Protein AF-A0A2H6FX00-F1 (afdb_monomer)

Sequence (280 aa):
MSFLVKIVAVLLTSVLCLPGVGYSAYSYPGENQYRETRFTLDPVLKLIQNLQSEKFGIRRRAVWALGESKDPRAIGPLLEILKDENRSVQVNAIYALGRMGVLAVERLIEALKDEDRVIRTTVAKVFGKMRDPEAVESLIAALEDENPYVRLNAATALGSIKDSRAVEPLITVLNEDENAYARKNAALALGRIRDPEAMEHLIEALNDESAIVRRSAVLALRIMKDPRGIEALISSLSDDDQKVRDSSADALKHITGRNFRLDAQQWKKWWEQNKKAGSE

Nearest PDB structures (foldseek):
  4xl5-assembly1_C  TM=8.490E-01  e=6.035E-14  synthetic construct
  6hwp-assembly1_A  TM=6.665E-01  e=1.957E-12  synthetic construct
  3ltj-assembly1_A  TM=7.912E-01  e=1.971E-09  synthetic construct
  6veh-assembly1_A  TM=6.392E-01  e=6.105E-09  synthetic construct
  5dcq-assembly3_A  TM=8.720E-01  e=5.622E-07  synthetic construct

Structure (mmCIF, N/CA/C/O backbone):
data_AF-A0A2H6FX00-F1
#
_entry.id   AF-A0A2H6FX00-F1
#
loop_
_atom_site.group_PDB
_atom_site.id
_atom_site.type_symbol
_atom_site.label_atom_id
_atom_site.label_alt_id
_atom_site.label_comp_id
_atom_site.label_asym_id
_atom_site.label_entity_id
_atom_site.label_seq_id
_atom_site.pdbx_PDB_ins_code
_atom_site.Cartn_x
_atom_site.Cartn_y
_atom_site.Cartn_z
_atom_site.occupancy
_atom_site.B_iso_or_equiv
_atom_site.auth_seq_id
_atom_site.auth_comp_id
_atom_site.auth_asym_id
_atom_site.auth_atom_id
_atom_site.pdbx_PDB_model_num
ATOM 1 N N . MET A 1 1 ? -26.903 10.123 35.905 1.00 35.72 1 MET A N 1
ATOM 2 C CA . MET A 1 1 ? -27.353 9.078 36.849 1.00 35.72 1 MET A CA 1
ATOM 3 C C . MET A 1 1 ? -28.562 8.386 36.246 1.00 35.72 1 MET A C 1
ATOM 5 O O . MET A 1 1 ? -29.520 9.052 35.889 1.00 35.72 1 MET A O 1
ATOM 9 N N . SER A 1 2 ? -28.410 7.080 36.033 1.00 39.03 2 SER A N 1
ATOM 10 C CA . SER A 1 2 ? -29.341 6.121 35.424 1.00 39.03 2 SER A CA 1
ATOM 11 C C . SER A 1 2 ? -30.719 6.090 36.091 1.00 39.03 2 SER A C 1
ATOM 13 O O . SER A 1 2 ? -30.752 6.201 37.307 1.00 39.03 2 SER A O 1
ATOM 15 N N . PHE A 1 3 ? -31.800 5.881 35.322 1.00 28.86 3 PHE A N 1
ATOM 16 C CA . PHE A 1 3 ? -32.914 4.973 35.676 1.00 28.86 3 PHE A CA 1
ATOM 17 C C . PHE A 1 3 ? -33.900 4.790 34.490 1.00 28.86 3 PHE A C 1
ATOM 19 O O . PHE A 1 3 ? -35.061 5.180 34.527 1.00 28.86 3 PHE A O 1
ATOM 26 N N . LEU A 1 4 ? -33.427 4.160 33.415 1.00 34.06 4 LEU A N 1
ATOM 27 C CA . LEU A 1 4 ? -34.226 3.262 32.563 1.00 34.06 4 LEU A CA 1
ATOM 28 C C . LEU A 1 4 ? -33.655 1.878 32.912 1.00 34.06 4 LEU A C 1
ATOM 30 O O . LEU A 1 4 ? -32.442 1.716 32.905 1.00 34.06 4 LEU A O 1
ATOM 34 N N . VAL A 1 5 ? -34.400 0.887 33.390 1.00 35.25 5 VAL A N 1
ATOM 35 C CA . VAL A 1 5 ? -35.434 0.160 32.660 1.00 35.25 5 VAL A CA 1
ATOM 36 C C . VAL A 1 5 ? -36.357 -0.495 33.696 1.00 35.25 5 VAL A C 1
ATOM 38 O O . VAL A 1 5 ? -35.982 -1.441 34.386 1.00 35.25 5 VAL A O 1
ATOM 41 N N . LYS A 1 6 ? -37.582 0.020 33.809 1.00 38.62 6 LYS A N 1
ATOM 42 C CA . LYS A 1 6 ? -38.748 -0.811 34.126 1.00 38.62 6 LYS A CA 1
ATOM 43 C C . LYS A 1 6 ? -39.185 -1.480 32.819 1.00 38.62 6 LYS A C 1
ATOM 45 O O . LYS A 1 6 ? -38.990 -0.890 31.763 1.00 38.62 6 LYS A O 1
ATOM 50 N N . ILE A 1 7 ? -39.882 -2.610 32.947 1.00 34.12 7 ILE A N 1
ATOM 51 C CA . ILE A 1 7 ? -40.647 -3.340 31.913 1.00 34.12 7 ILE A CA 1
ATOM 52 C C . ILE A 1 7 ? -39.906 -4.550 31.326 1.00 34.12 7 ILE A C 1
ATOM 54 O O . ILE A 1 7 ? -39.271 -4.445 30.289 1.00 34.12 7 ILE A O 1
ATOM 58 N N . VAL A 1 8 ? -40.064 -5.695 32.002 1.00 32.22 8 VAL A N 1
ATOM 59 C CA . VAL A 1 8 ? -40.599 -6.980 31.484 1.00 32.22 8 VAL A CA 1
ATOM 60 C C . VAL A 1 8 ? -41.123 -7.710 32.741 1.00 32.22 8 VAL A C 1
ATOM 62 O O . VAL A 1 8 ? -40.335 -8.198 33.536 1.00 32.22 8 VAL A O 1
ATOM 65 N N . ALA A 1 9 ? -42.344 -7.499 33.233 1.00 30.42 9 ALA A N 1
ATOM 66 C CA . ALA A 1 9 ? -43.638 -7.976 32.749 1.00 30.42 9 ALA A CA 1
ATOM 67 C C . ALA A 1 9 ? -43.737 -9.507 32.552 1.00 30.42 9 ALA A C 1
ATOM 69 O O . ALA A 1 9 ? -43.099 -10.076 31.676 1.00 30.42 9 ALA A O 1
ATOM 70 N N . VAL A 1 10 ? -44.700 -10.074 33.290 1.00 32.00 10 VAL A N 1
ATOM 71 C CA . VAL A 1 10 ? -45.502 -11.280 33.013 1.00 32.00 10 VAL A CA 1
ATOM 72 C C . VAL A 1 10 ? -44.997 -12.627 33.569 1.00 32.00 10 VAL A C 1
ATOM 74 O O . VAL A 1 10 ? -44.114 -13.265 33.013 1.00 32.00 10 VAL A O 1
ATOM 77 N N . LEU A 1 11 ? -45.683 -13.066 34.637 1.00 30.36 11 LEU A N 1
ATOM 78 C CA . LEU A 1 11 ? -46.290 -14.395 34.880 1.00 30.36 11 LEU A CA 1
ATOM 79 C C . LEU A 1 11 ? -46.034 -14.889 36.310 1.00 30.36 11 LEU A C 1
ATOM 81 O O . LEU A 1 11 ? -45.035 -15.542 36.576 1.00 30.36 11 LEU A O 1
ATOM 85 N N . LEU A 1 12 ? -46.988 -14.644 37.211 1.00 31.17 12 LEU A N 1
ATOM 86 C CA . LEU A 1 12 ? -47.649 -15.728 37.947 1.00 31.17 12 LEU A CA 1
ATOM 87 C C . LEU A 1 12 ? -48.882 -15.176 38.669 1.00 31.17 12 LEU A C 1
ATOM 89 O O . LEU A 1 12 ? -48.828 -14.479 39.677 1.00 31.17 12 LEU A O 1
ATOM 93 N N . THR A 1 13 ? -50.005 -15.465 38.031 1.00 34.44 13 THR A N 1
ATOM 94 C CA . THR A 1 13 ? -51.383 -15.269 38.452 1.00 34.44 13 THR A CA 1
ATOM 95 C C . THR A 1 13 ? -51.695 -16.022 39.748 1.00 34.44 13 THR A C 1
ATOM 97 O O . THR A 1 13 ? -51.542 -17.237 39.812 1.00 34.44 13 THR A O 1
ATOM 100 N N . SER A 1 14 ? -52.164 -15.272 40.748 1.00 37.00 14 SER A N 1
ATOM 101 C CA . SER A 1 14 ? -53.332 -15.556 41.602 1.00 37.00 14 SER A CA 1
ATOM 102 C C . SER A 1 14 ? -53.762 -17.018 41.810 1.00 37.00 14 SER A C 1
ATOM 104 O O . SER A 1 14 ? -54.360 -17.621 40.920 1.00 37.00 14 SER A O 1
ATOM 106 N N . VAL A 1 15 ? -53.649 -17.495 43.056 1.00 38.12 15 VAL A N 1
ATOM 107 C CA .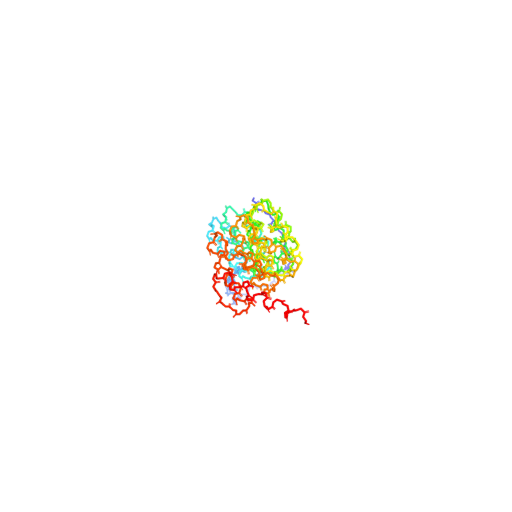 VAL A 1 15 ? -54.539 -18.524 43.618 1.00 38.12 15 VAL A CA 1
ATOM 108 C C . VAL A 1 15 ? -55.315 -17.909 44.784 1.00 38.12 15 VAL A C 1
ATOM 110 O O . VAL A 1 15 ? -54.744 -17.308 45.691 1.00 38.12 15 VAL A O 1
ATOM 113 N N . LEU A 1 16 ? -56.637 -18.021 44.674 1.00 34.31 16 LEU A N 1
ATOM 114 C CA . LEU A 1 16 ? -57.678 -17.534 45.573 1.00 34.31 16 LEU A CA 1
ATOM 115 C C . LEU A 1 16 ? -57.785 -18.365 46.866 1.00 34.31 16 LEU A C 1
ATOM 117 O O . LEU A 1 16 ? -57.478 -19.553 46.891 1.00 34.31 16 LEU A O 1
ATOM 121 N N . CYS A 1 17 ? -58.292 -17.710 47.913 1.00 38.16 17 CYS A N 1
ATOM 122 C CA . CYS A 1 17 ? -58.670 -18.238 49.225 1.00 38.16 17 CYS A CA 1
ATOM 123 C C . CYS A 1 17 ? -59.678 -19.404 49.203 1.00 38.16 17 CYS A C 1
ATOM 125 O O . CYS A 1 17 ? -60.665 -19.333 48.476 1.00 38.16 17 CYS A O 1
ATOM 127 N N . LEU A 1 18 ? -59.553 -20.327 50.170 1.00 30.36 18 LEU A N 1
ATOM 128 C CA . LEU A 1 18 ? -60.675 -20.878 50.955 1.00 30.36 18 LEU A CA 1
ATOM 129 C C . LEU A 1 18 ? -60.227 -21.113 52.419 1.00 30.36 18 LEU A C 1
ATOM 131 O O . LEU A 1 18 ? -59.081 -21.514 52.634 1.00 30.36 18 LEU A O 1
ATOM 135 N N . PRO A 1 19 ? -61.080 -20.854 53.433 1.00 38.78 19 PRO A N 1
ATOM 136 C CA . PRO A 1 19 ? -60.710 -20.954 54.841 1.00 38.78 19 PRO A CA 1
ATOM 137 C C . PRO A 1 19 ? -60.987 -22.348 55.427 1.00 38.78 19 PRO A C 1
ATOM 139 O O . PRO A 1 19 ? -62.056 -22.915 55.230 1.00 38.78 19 PRO A O 1
ATOM 142 N N . GLY A 1 20 ? -60.046 -22.825 56.246 1.00 42.94 20 GLY A N 1
ATOM 143 C CA . GLY A 1 20 ? -60.317 -23.744 57.352 1.00 42.94 20 GLY A CA 1
A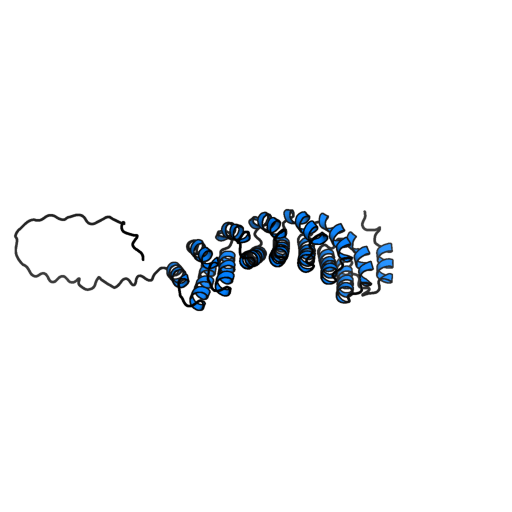TOM 144 C C . GLY A 1 20 ? -60.282 -25.238 57.049 1.00 42.94 20 GLY A C 1
ATOM 145 O O . GLY A 1 20 ? -61.336 -25.836 56.908 1.00 42.94 20 GLY A O 1
ATOM 146 N N . VAL A 1 21 ? -59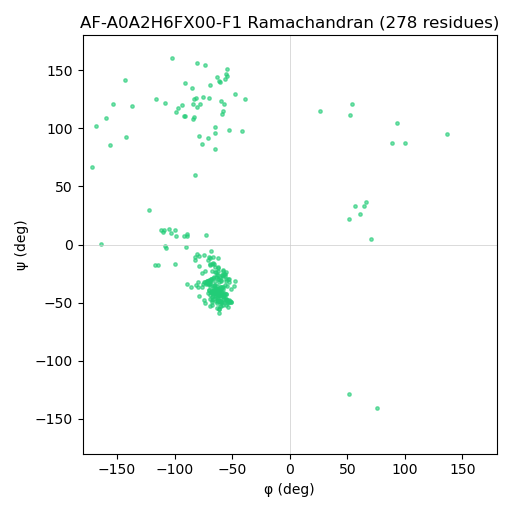.096 -25.859 57.135 1.00 35.22 21 VAL A N 1
ATOM 147 C CA . VAL A 1 21 ? -58.930 -27.191 57.754 1.00 35.22 21 VAL A CA 1
ATOM 148 C C . VAL A 1 21 ? -57.495 -27.347 58.298 1.00 35.22 21 VAL A C 1
ATOM 150 O O . VAL A 1 21 ? -56.537 -27.231 57.547 1.00 35.22 21 VAL A O 1
ATOM 153 N N . GLY A 1 22 ? -57.383 -27.600 59.608 1.00 32.72 22 GLY A N 1
ATOM 154 C CA . GLY A 1 22 ? -56.387 -28.455 60.279 1.00 32.72 22 GLY A CA 1
ATOM 155 C C . GLY A 1 22 ? -54.884 -28.265 60.026 1.00 32.72 22 GLY A C 1
ATOM 156 O O . GLY A 1 22 ? -54.349 -28.683 59.006 1.00 32.72 22 GLY A O 1
ATOM 157 N N . TYR A 1 23 ? -54.173 -27.795 61.055 1.00 37.53 23 TYR A N 1
ATOM 158 C CA . TYR A 1 23 ? -52.724 -27.960 61.200 1.00 37.53 23 TYR A CA 1
ATOM 159 C C . TYR A 1 23 ? -52.330 -29.449 61.174 1.00 37.53 23 TYR A C 1
ATOM 161 O O . TYR A 1 23 ? -52.733 -30.215 62.046 1.00 37.53 23 TYR A O 1
ATOM 169 N N . SER A 1 24 ? -51.479 -29.835 60.222 1.00 34.25 24 SER A N 1
ATOM 170 C CA . SER A 1 24 ? -50.651 -31.041 60.294 1.00 34.25 24 SER A CA 1
ATOM 171 C C . SER A 1 24 ? -49.251 -30.687 59.803 1.00 34.25 24 SER A C 1
ATOM 173 O O . SER A 1 24 ? -49.073 -30.204 58.683 1.00 34.25 24 SER A O 1
ATOM 175 N N . ALA A 1 25 ? -48.266 -30.860 60.681 1.00 38.66 25 ALA A N 1
ATOM 176 C CA . ALA A 1 25 ? -46.865 -30.574 60.424 1.00 38.66 25 ALA A CA 1
ATOM 177 C C . ALA A 1 25 ? -46.289 -31.602 59.439 1.00 38.66 25 ALA A C 1
ATOM 179 O O . ALA A 1 25 ? -45.786 -32.650 59.837 1.00 38.66 25 ALA A O 1
ATOM 180 N N . TYR A 1 26 ? -46.344 -31.289 58.146 1.00 30.94 26 TYR A N 1
ATOM 181 C CA . TYR A 1 26 ? -45.540 -31.974 57.142 1.00 30.94 26 TYR A CA 1
ATOM 182 C C . TYR A 1 26 ? -44.216 -31.227 56.983 1.00 30.94 26 TYR A C 1
ATOM 184 O O . TYR A 1 26 ? -44.163 -30.101 56.494 1.00 30.94 26 TYR A O 1
ATOM 192 N N . SER A 1 27 ? -43.139 -31.868 57.437 1.00 35.91 27 SER A N 1
ATOM 193 C CA . SER A 1 27 ? -41.770 -31.512 57.076 1.00 35.91 27 SER A CA 1
ATOM 194 C C . SER A 1 27 ? -41.636 -31.618 55.554 1.00 35.91 27 SER A C 1
ATOM 196 O O . SER A 1 27 ? -41.739 -32.710 54.998 1.00 35.91 27 SER A O 1
ATOM 198 N N . TYR A 1 28 ? -41.457 -30.482 54.879 1.00 28.23 28 TYR A N 1
ATOM 199 C CA . TYR A 1 28 ? -41.104 -30.450 53.463 1.00 28.23 28 TYR A CA 1
ATOM 200 C C . TYR A 1 28 ? -39.594 -30.684 53.319 1.00 28.23 28 TYR A C 1
ATOM 202 O O . TYR A 1 28 ? -38.806 -29.854 53.780 1.00 28.23 28 TYR A O 1
ATOM 210 N N . PRO A 1 29 ? -39.147 -31.757 52.647 1.00 35.72 29 PRO A N 1
ATOM 211 C CA . PRO A 1 29 ? -37.762 -31.873 52.227 1.00 35.72 29 PRO A CA 1
ATOM 212 C C . PRO A 1 29 ? -37.586 -31.014 50.969 1.00 35.72 29 PRO A C 1
ATOM 214 O O . PRO A 1 29 ? -37.872 -31.457 49.860 1.00 35.72 29 PRO A O 1
ATOM 217 N N . GLY A 1 30 ? -37.173 -29.755 51.131 1.00 35.78 30 GLY A N 1
ATOM 218 C CA . GLY A 1 30 ? -37.054 -28.848 49.981 1.00 35.78 30 GLY A CA 1
ATOM 219 C C . GLY A 1 30 ? -36.234 -27.570 50.163 1.00 35.78 30 GLY A C 1
ATOM 220 O O . GLY A 1 30 ? -36.081 -26.828 49.200 1.00 35.78 30 GLY A O 1
ATOM 221 N N . GLU A 1 31 ? -35.651 -27.309 51.335 1.00 36.50 31 GLU A N 1
ATOM 222 C CA . GLU A 1 31 ? -34.931 -26.050 51.618 1.00 36.50 31 GLU A CA 1
ATOM 223 C C . GLU A 1 31 ? -33.560 -25.892 50.923 1.00 36.50 31 GLU A C 1
ATOM 225 O O . GLU A 1 31 ? -32.857 -24.917 51.155 1.00 36.50 31 GLU A O 1
ATOM 230 N N . ASN A 1 32 ? -33.181 -26.792 50.008 1.00 37.19 32 ASN A N 1
ATOM 231 C CA . ASN A 1 32 ? -31.869 -26.789 49.341 1.00 37.19 32 ASN A CA 1
ATOM 232 C C . ASN A 1 32 ? -31.932 -26.718 47.801 1.00 37.19 32 ASN A C 1
ATOM 234 O O . ASN A 1 32 ? -31.044 -27.237 47.121 1.00 37.19 32 ASN A O 1
ATOM 238 N N . GLN A 1 33 ? -32.961 -26.086 47.221 1.00 33.97 33 GLN A N 1
ATOM 239 C CA . GLN A 1 33 ? -33.050 -25.904 45.759 1.00 33.97 33 GLN A CA 1
ATOM 240 C C . GLN A 1 33 ? -32.808 -24.488 45.232 1.00 33.97 33 GLN A C 1
ATOM 242 O O . GLN A 1 33 ? -32.661 -24.327 44.022 1.00 33.97 33 GLN A O 1
ATOM 247 N N . TYR A 1 34 ? -32.588 -23.492 46.090 1.00 37.06 34 TYR A N 1
ATOM 248 C CA . TYR A 1 34 ? -31.956 -22.241 45.657 1.00 37.06 34 TYR A CA 1
ATOM 249 C C . TYR A 1 34 ? -30.435 -22.417 45.628 1.00 37.06 34 TYR A C 1
ATOM 251 O O . TYR A 1 34 ? -29.689 -21.733 46.323 1.00 37.06 34 TYR A O 1
ATOM 259 N N . ARG A 1 35 ? -29.960 -23.376 44.820 1.00 39.81 35 ARG A N 1
ATOM 260 C CA . ARG A 1 35 ? -28.573 -23.346 44.357 1.00 39.81 35 ARG A CA 1
ATOM 261 C C . ARG A 1 35 ? -28.411 -22.020 43.638 1.00 39.81 35 ARG A C 1
ATOM 263 O O . ARG A 1 35 ? -29.063 -21.802 42.624 1.00 39.81 35 ARG A O 1
ATOM 270 N N . GLU A 1 36 ? -27.566 -21.162 44.192 1.00 40.16 36 GLU A N 1
ATOM 271 C CA . GLU A 1 36 ? -27.025 -19.980 43.542 1.00 40.16 36 GLU A CA 1
ATOM 272 C C . GLU A 1 36 ? -26.656 -20.328 42.096 1.00 40.16 36 GLU A C 1
ATOM 274 O O . GLU A 1 36 ? -25.594 -20.892 41.811 1.00 40.16 36 GLU A O 1
ATOM 279 N N . THR A 1 37 ? -27.541 -20.017 41.154 1.00 43.47 37 THR A N 1
ATOM 280 C CA . THR A 1 37 ? -27.176 -19.957 39.751 1.00 43.47 37 THR A CA 1
ATOM 281 C C . THR A 1 37 ? -26.198 -18.799 39.693 1.00 43.47 37 THR A C 1
ATOM 283 O O . THR A 1 37 ? -26.598 -17.637 39.686 1.00 43.47 37 THR A O 1
ATOM 286 N N . ARG A 1 38 ? -24.893 -19.092 39.756 1.00 48.12 38 ARG A N 1
ATOM 287 C CA . ARG A 1 38 ? -23.860 -18.131 39.383 1.00 48.12 38 ARG A CA 1
ATOM 288 C C . ARG A 1 38 ? -24.236 -17.668 37.983 1.00 48.12 38 ARG A C 1
ATOM 290 O O . ARG A 1 38 ? -23.973 -18.376 37.016 1.00 48.12 38 ARG A O 1
ATOM 297 N N . PHE A 1 39 ? -24.889 -16.514 37.886 1.00 57.78 39 PHE A N 1
ATOM 298 C CA . PHE A 1 39 ? -25.075 -15.797 36.640 1.00 57.78 39 PHE A CA 1
ATOM 299 C C . PHE A 1 39 ? -23.673 -15.390 36.196 1.00 57.78 39 PHE A C 1
ATOM 301 O O . PHE A 1 39 ? -23.190 -14.300 36.497 1.00 57.78 39 PHE A O 1
ATOM 308 N N . THR A 1 40 ? -22.957 -16.312 35.554 1.00 63.19 40 THR A N 1
ATOM 309 C CA . THR A 1 40 ? -21.745 -15.975 34.831 1.00 63.19 40 THR A CA 1
ATOM 310 C C . THR A 1 40 ? -22.213 -15.085 33.702 1.00 63.19 40 THR A C 1
ATOM 312 O O . THR A 1 40 ? -22.821 -15.562 32.745 1.00 63.19 40 THR A O 1
ATOM 315 N N . LEU A 1 41 ? -22.020 -13.779 33.880 1.00 68.19 41 LEU A N 1
ATOM 316 C CA . LEU A 1 41 ? -22.270 -12.801 32.840 1.00 68.19 41 LEU A CA 1
ATOM 317 C C . LEU A 1 41 ? -21.617 -13.314 31.554 1.00 68.19 41 LEU A C 1
ATOM 319 O O . LEU A 1 41 ? -20.449 -13.711 31.594 1.00 68.19 41 LEU A O 1
ATOM 323 N N . ASP A 1 42 ? -22.386 -13.329 30.464 1.00 90.12 42 ASP A N 1
ATOM 324 C CA . ASP A 1 42 ? -21.910 -13.684 29.127 1.00 90.12 42 ASP A CA 1
ATOM 325 C C . ASP A 1 42 ? -20.494 -13.110 28.918 1.00 90.12 42 ASP A C 1
ATOM 327 O O . ASP A 1 42 ? -20.301 -11.904 29.133 1.00 90.12 42 ASP A O 1
ATOM 331 N N . PRO A 1 43 ? -19.496 -13.940 28.552 1.00 91.31 43 PRO A N 1
ATOM 332 C CA . PRO A 1 43 ? -18.115 -13.496 28.412 1.00 91.31 43 PRO A CA 1
ATOM 333 C C . PRO A 1 43 ? -17.967 -12.244 27.542 1.00 91.31 43 PRO A C 1
ATOM 335 O O . PRO A 1 43 ? -17.190 -11.354 27.890 1.00 91.31 43 PRO A O 1
ATOM 338 N N . VAL A 1 44 ? -18.748 -12.121 26.464 1.00 94.12 44 VAL A N 1
ATOM 339 C CA . VAL A 1 44 ? -18.724 -10.949 25.578 1.00 94.12 44 VAL A CA 1
ATOM 340 C C . VAL A 1 44 ? -19.287 -9.721 26.290 1.00 94.12 44 VAL A C 1
ATOM 342 O O . VAL A 1 44 ? -18.670 -8.657 26.253 1.00 94.12 44 VAL A O 1
ATOM 345 N N . LEU A 1 45 ? -20.395 -9.859 27.024 1.00 94.25 45 LEU A N 1
ATOM 346 C CA . LEU A 1 45 ? -20.945 -8.760 27.826 1.00 94.25 45 LEU A CA 1
ATOM 347 C C . LEU A 1 45 ? -19.973 -8.324 28.927 1.00 94.25 45 LEU A C 1
ATOM 349 O O . LEU A 1 45 ? -19.852 -7.129 29.201 1.00 94.25 45 LEU A O 1
ATOM 353 N N . LYS A 1 46 ? -19.229 -9.260 29.529 1.00 94.31 46 LYS A N 1
ATOM 354 C CA . LYS A 1 46 ? -18.195 -8.919 30.512 1.00 94.31 46 LYS A CA 1
ATOM 355 C C . LYS A 1 46 ? -17.058 -8.117 29.887 1.00 94.31 46 LYS A C 1
ATOM 357 O O . LYS A 1 46 ? -16.573 -7.163 30.497 1.00 94.31 46 LYS A O 1
ATOM 362 N N . LEU A 1 47 ? -16.639 -8.482 28.680 1.00 96.25 47 LEU A N 1
ATOM 363 C CA . LEU A 1 47 ? -15.632 -7.732 27.937 1.00 96.25 47 LEU A CA 1
ATOM 364 C C . LEU A 1 47 ? -16.142 -6.339 27.543 1.00 96.25 47 LEU A C 1
ATOM 366 O O . LEU A 1 47 ? -15.409 -5.370 27.725 1.00 96.25 47 LEU A O 1
ATOM 370 N N . ILE A 1 48 ? -17.400 -6.213 27.111 1.00 96.50 48 ILE A N 1
ATOM 371 C CA . ILE A 1 48 ? -18.031 -4.913 26.830 1.00 96.50 48 ILE A CA 1
ATOM 372 C C . ILE A 1 48 ? -18.056 -4.035 28.088 1.00 96.50 48 ILE A C 1
ATOM 374 O O . ILE A 1 48 ? -17.694 -2.864 28.020 1.00 96.50 48 ILE A O 1
ATOM 378 N N . GLN A 1 49 ? -18.389 -4.584 29.261 1.00 95.00 49 GLN A N 1
ATOM 379 C CA . GLN A 1 49 ? -18.321 -3.828 30.520 1.00 95.00 49 GLN A CA 1
ATOM 380 C C . GLN A 1 49 ? -16.902 -3.336 30.836 1.00 95.00 49 GLN A C 1
ATOM 382 O O . GLN A 1 49 ? -16.722 -2.213 31.302 1.00 95.00 49 GLN A O 1
ATOM 387 N N . ASN A 1 50 ? -15.879 -4.151 30.559 1.00 96.06 50 ASN A N 1
ATOM 388 C CA . ASN A 1 50 ? -14.484 -3.788 30.812 1.00 96.06 50 ASN A CA 1
ATOM 389 C C . ASN A 1 50 ? -13.992 -2.614 29.942 1.00 96.06 50 ASN A C 1
ATOM 391 O O . ASN A 1 50 ? -12.983 -1.995 30.291 1.00 96.06 50 ASN A O 1
ATOM 395 N N . LEU A 1 51 ? -14.695 -2.279 28.854 1.00 95.81 51 LEU A N 1
ATOM 396 C CA . LEU A 1 51 ? -14.419 -1.083 28.054 1.00 95.81 51 LEU A CA 1
ATOM 397 C C . LEU A 1 51 ? -14.646 0.219 28.833 1.00 95.81 51 LEU A C 1
ATOM 399 O O . LEU A 1 51 ? -14.020 1.217 28.514 1.00 95.81 51 LEU A O 1
ATOM 403 N N . GLN A 1 52 ? -15.467 0.208 29.887 1.00 95.00 52 GLN A N 1
ATOM 404 C CA . GLN A 1 52 ? -15.745 1.385 30.725 1.00 95.00 52 GLN A CA 1
ATOM 405 C C . GLN A 1 52 ? -14.759 1.541 31.898 1.00 95.00 52 GLN A C 1
ATOM 407 O O . GLN A 1 52 ? -14.959 2.361 32.789 1.00 95.00 52 GLN A O 1
ATOM 412 N N . SER A 1 53 ? -13.702 0.725 31.957 1.00 95.94 53 SER A N 1
ATOM 413 C CA . SER A 1 53 ? -12.730 0.792 33.049 1.00 95.94 53 SER A CA 1
ATOM 414 C C . SER A 1 53 ? -11.888 2.069 32.985 1.00 95.94 53 SER A C 1
ATOM 416 O O . SER A 1 53 ? -11.327 2.389 31.941 1.00 95.94 53 SER A O 1
ATOM 418 N N . GLU A 1 54 ? -11.660 2.718 34.128 1.00 94.25 54 GLU A N 1
ATOM 419 C CA . GLU A 1 54 ? -10.706 3.835 34.254 1.00 94.25 54 GLU A CA 1
ATOM 420 C C . GLU A 1 54 ? -9.275 3.439 33.850 1.00 94.25 54 GLU A C 1
ATOM 422 O O . GLU A 1 54 ? -8.482 4.253 33.383 1.00 94.25 54 GLU A O 1
ATOM 427 N N . LYS A 1 55 ? -8.924 2.153 33.979 1.00 95.88 55 LYS A N 1
ATOM 428 C CA . LYS A 1 55 ? -7.597 1.651 33.619 1.00 95.88 55 LYS A CA 1
ATOM 429 C C . LYS A 1 55 ? -7.546 1.344 32.125 1.00 95.88 55 LYS A C 1
ATOM 431 O O . LYS A 1 55 ? -8.025 0.292 31.694 1.00 95.88 55 LYS A O 1
ATOM 436 N N . PHE A 1 56 ? -6.838 2.171 31.354 1.00 94.06 56 PHE A N 1
ATOM 437 C CA . PHE A 1 56 ? -6.647 1.958 29.911 1.00 94.06 56 PHE A CA 1
ATOM 438 C C . PHE A 1 56 ? -6.106 0.553 29.571 1.00 94.06 56 PHE A C 1
ATOM 440 O O . PHE A 1 56 ? -6.459 -0.024 28.547 1.00 94.06 56 PHE A O 1
ATOM 447 N N . GLY A 1 57 ? -5.285 -0.053 30.442 1.00 95.25 5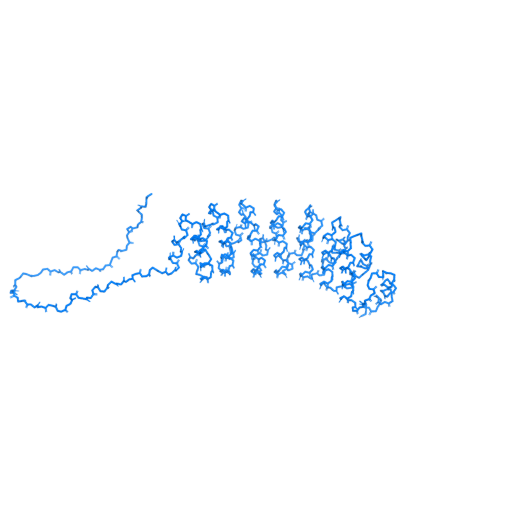7 GLY A N 1
ATOM 448 C CA . GLY A 1 57 ? -4.778 -1.417 30.251 1.00 95.25 57 GLY A CA 1
ATOM 449 C C . GLY A 1 57 ? -5.862 -2.503 30.316 1.00 95.25 57 GLY A C 1
ATOM 450 O O . GLY A 1 57 ? -5.731 -3.545 29.670 1.00 95.25 57 GLY A O 1
ATOM 451 N N . ILE A 1 58 ? -6.943 -2.274 31.069 1.00 96.19 58 ILE A N 1
ATOM 452 C CA . ILE A 1 58 ? -8.124 -3.148 31.086 1.00 96.19 58 ILE A CA 1
ATOM 453 C C . ILE A 1 58 ? -8.929 -2.934 29.805 1.00 96.19 58 ILE A C 1
ATOM 455 O O . ILE A 1 58 ? -9.198 -3.918 29.115 1.00 96.19 58 ILE A O 1
ATOM 459 N N . ARG A 1 59 ? -9.198 -1.673 29.433 1.00 97.19 59 ARG A N 1
ATOM 460 C CA . ARG A 1 59 ? -9.894 -1.331 28.182 1.00 97.19 59 ARG A CA 1
ATOM 461 C C . ARG A 1 59 ? -9.199 -1.948 26.971 1.00 97.19 59 ARG A C 1
ATOM 463 O O . ARG A 1 59 ? -9.810 -2.691 26.216 1.00 97.19 59 ARG A O 1
ATOM 470 N N . ARG A 1 60 ? -7.880 -1.770 26.850 1.00 96.06 60 ARG A N 1
ATOM 471 C CA . ARG A 1 60 ? -7.065 -2.327 25.759 1.00 96.06 60 ARG A CA 1
ATOM 472 C C . ARG A 1 60 ? -7.158 -3.852 25.654 1.00 96.06 60 ARG A C 1
ATOM 474 O O . ARG A 1 60 ? -7.242 -4.385 24.551 1.00 96.06 60 ARG A O 1
ATOM 481 N N . ARG A 1 61 ? -7.114 -4.570 26.785 1.00 95.25 61 ARG A N 1
ATOM 482 C CA . ARG A 1 61 ? -7.248 -6.039 26.790 1.00 95.25 61 ARG A CA 1
ATOM 483 C C . ARG A 1 61 ? -8.651 -6.475 26.385 1.00 95.25 61 ARG A C 1
ATOM 485 O O . ARG A 1 61 ? -8.779 -7.437 25.635 1.00 95.25 61 ARG A O 1
ATOM 492 N N . ALA A 1 62 ? -9.672 -5.758 26.848 1.00 96.88 62 ALA A N 1
ATOM 493 C CA . ALA A 1 62 ? -11.050 -6.005 26.453 1.00 96.88 62 ALA A CA 1
ATOM 494 C C . ALA A 1 62 ? -11.251 -5.779 24.950 1.00 96.88 62 ALA A C 1
ATOM 496 O O . ALA A 1 62 ? -11.757 -6.667 24.279 1.00 96.88 62 ALA A O 1
ATOM 497 N N . VAL A 1 63 ? -10.747 -4.667 24.408 1.00 97.25 63 VAL A N 1
ATOM 498 C CA . VAL A 1 63 ? -10.741 -4.374 22.968 1.00 97.25 63 VAL A CA 1
ATOM 499 C C . VAL A 1 63 ? -10.119 -5.514 22.160 1.00 97.25 63 VAL A C 1
ATOM 501 O O . VAL A 1 63 ? -10.711 -5.979 21.190 1.00 97.25 63 VAL A O 1
ATOM 504 N N . TRP A 1 64 ? -8.938 -5.993 22.568 1.00 93.94 64 TRP A N 1
ATOM 505 C CA . TRP A 1 64 ? -8.278 -7.101 21.879 1.00 93.94 64 TRP A CA 1
ATOM 506 C C . TRP A 1 64 ? -9.144 -8.368 21.887 1.00 93.94 64 TRP A C 1
ATOM 508 O O . TRP A 1 64 ? -9.380 -8.943 20.829 1.00 93.94 64 TRP A O 1
ATOM 518 N N . ALA A 1 65 ? -9.663 -8.760 23.054 1.00 96.06 65 ALA A N 1
ATOM 519 C CA . ALA A 1 65 ? -10.476 -9.966 23.197 1.00 96.06 65 ALA A CA 1
ATOM 520 C C . ALA A 1 65 ? -11.812 -9.875 22.438 1.00 96.06 65 ALA A C 1
ATOM 522 O O . ALA A 1 65 ? -12.265 -10.867 21.875 1.00 96.06 65 ALA A O 1
ATOM 523 N N . LEU A 1 66 ? -12.421 -8.689 22.376 1.00 96.06 66 LEU A N 1
ATOM 524 C CA . LEU A 1 66 ? -13.635 -8.450 21.595 1.00 96.06 66 LEU A CA 1
ATOM 525 C C . LEU A 1 66 ? -13.386 -8.621 20.094 1.00 96.06 66 LEU A C 1
ATOM 527 O O . LEU A 1 66 ? -14.185 -9.272 19.426 1.00 96.06 66 LEU A O 1
ATOM 531 N N . GLY A 1 67 ? -12.257 -8.128 19.577 1.00 94.12 67 GLY A N 1
ATOM 532 C CA . GLY A 1 67 ? -11.873 -8.357 18.180 1.00 94.12 67 GLY A CA 1
ATOM 533 C C . GLY A 1 67 ? -11.699 -9.842 17.846 1.00 94.12 67 GLY A C 1
ATOM 534 O O . GLY A 1 67 ? -12.183 -10.297 16.814 1.00 94.12 67 GLY A O 1
ATOM 535 N N . GLU A 1 68 ? -11.066 -10.612 18.737 1.00 94.00 68 GLU A N 1
ATOM 536 C CA . GLU A 1 68 ? -10.902 -12.067 18.563 1.00 94.00 68 GLU A CA 1
ATOM 537 C C . GLU A 1 68 ? -12.227 -12.832 18.679 1.00 94.00 68 GLU A C 1
ATOM 539 O O . GLU A 1 68 ? -12.401 -13.862 18.031 1.00 94.00 68 GLU A O 1
ATOM 544 N N . SER A 1 69 ? -13.180 -12.325 19.469 1.00 94.12 69 SER A N 1
ATOM 545 C CA . SER A 1 69 ? -14.488 -12.970 19.632 1.00 94.12 69 SER A CA 1
ATOM 546 C C . SER A 1 69 ? -15.320 -12.976 18.350 1.00 94.12 69 SER A C 1
ATOM 548 O O . SER A 1 69 ? -16.161 -13.855 18.180 1.00 94.12 69 SER A O 1
ATOM 550 N N . LYS A 1 70 ? -15.100 -11.988 17.465 1.00 92.38 70 LYS A N 1
ATOM 551 C CA . LYS A 1 70 ? -15.897 -11.732 16.253 1.00 92.38 70 LYS A CA 1
ATOM 552 C C . LYS A 1 70 ? -17.410 -11.644 16.501 1.00 92.38 70 LYS A C 1
ATOM 554 O O . LYS A 1 70 ? -18.197 -11.809 15.574 1.00 92.38 70 LYS A O 1
ATOM 559 N N . ASP A 1 71 ? -17.819 -11.360 17.735 1.00 95.00 71 ASP A N 1
ATOM 560 C CA . ASP A 1 71 ? -19.224 -11.224 18.098 1.00 95.00 71 ASP A CA 1
ATOM 561 C C . ASP A 1 71 ? -19.754 -9.848 17.648 1.00 95.00 71 ASP A C 1
ATOM 563 O O . ASP A 1 71 ? -19.239 -8.826 18.115 1.00 95.00 71 ASP A O 1
ATOM 567 N N . PRO A 1 72 ? -20.789 -9.775 16.786 1.00 94.31 72 PRO A N 1
ATOM 568 C CA . PRO A 1 72 ? -21.325 -8.509 16.279 1.00 94.31 72 PRO A CA 1
ATOM 569 C C . PRO A 1 72 ? -21.767 -7.527 17.372 1.00 94.31 72 PRO A C 1
ATOM 571 O O . PRO A 1 72 ? -21.734 -6.313 17.165 1.00 94.31 72 PRO A O 1
ATOM 574 N N . ARG A 1 73 ? -22.129 -8.022 18.565 1.00 95.12 73 ARG A N 1
ATOM 575 C CA . ARG A 1 73 ? -22.512 -7.183 19.713 1.00 95.12 73 ARG A CA 1
ATOM 576 C C . ARG A 1 73 ? -21.370 -6.278 20.178 1.00 95.12 73 ARG A C 1
ATOM 578 O O . ARG A 1 73 ? -21.624 -5.279 20.844 1.00 95.12 73 ARG A O 1
ATOM 585 N N . ALA A 1 74 ? -20.127 -6.604 19.823 1.00 96.31 74 ALA A N 1
ATOM 586 C CA . ALA A 1 74 ? -18.952 -5.805 20.135 1.00 96.31 74 ALA A CA 1
ATOM 587 C C . ALA A 1 74 ? -18.759 -4.588 19.216 1.00 96.31 74 ALA A C 1
ATOM 589 O O . ALA A 1 74 ? -18.047 -3.670 19.610 1.00 96.31 74 ALA A O 1
ATOM 590 N N . ILE A 1 75 ? -19.382 -4.543 18.030 1.00 95.31 75 ILE A N 1
ATOM 591 C CA . ILE A 1 75 ? -19.117 -3.500 17.021 1.00 95.31 75 ILE A CA 1
ATOM 592 C C . ILE A 1 75 ? -19.458 -2.113 17.562 1.00 95.31 75 ILE A C 1
ATOM 594 O O . ILE A 1 75 ? -18.591 -1.248 17.610 1.00 95.31 75 ILE A O 1
ATOM 598 N N . GLY A 1 76 ? -20.696 -1.909 18.024 1.00 95.44 76 GLY A N 1
ATOM 599 C CA . GLY A 1 76 ? -21.133 -0.628 18.594 1.00 95.44 76 GLY A CA 1
ATOM 600 C C . GLY A 1 76 ? -20.244 -0.161 19.756 1.00 95.44 76 GLY A C 1
ATOM 601 O O . GLY A 1 76 ? -19.707 0.943 19.697 1.00 95.44 76 GLY A O 1
ATOM 602 N N . PRO A 1 77 ? -20.005 -1.003 20.778 1.00 96.56 77 PRO A N 1
ATOM 603 C CA . PRO A 1 77 ? -19.089 -0.671 21.866 1.00 96.56 77 PRO A CA 1
ATOM 604 C C . PRO A 1 77 ? -17.656 -0.351 21.417 1.00 96.56 77 PRO A C 1
ATOM 606 O O . PRO A 1 77 ? -17.039 0.552 21.974 1.00 96.56 77 PRO A O 1
ATOM 609 N N . LEU A 1 78 ? -17.112 -1.059 20.422 1.00 96.62 78 LEU A N 1
ATOM 610 C CA . LEU A 1 78 ? -15.780 -0.775 19.879 1.00 96.62 78 LEU A CA 1
ATOM 611 C C . LEU A 1 78 ? -15.735 0.544 19.092 1.00 96.62 78 LEU A C 1
ATOM 613 O O . LEU A 1 78 ? -14.700 1.207 19.114 1.00 96.62 78 LEU A O 1
ATOM 617 N N . LEU A 1 79 ? -16.832 0.946 18.443 1.00 94.50 79 LEU A N 1
ATOM 618 C CA . LEU A 1 79 ? -16.932 2.246 17.772 1.00 94.50 79 LEU A CA 1
ATOM 619 C C . LEU A 1 79 ? -16.924 3.408 18.768 1.00 94.50 79 LEU A C 1
ATOM 621 O O . LEU A 1 79 ? -16.236 4.397 18.537 1.00 94.50 79 LEU A O 1
ATOM 625 N N . GLU A 1 80 ? -17.594 3.281 19.915 1.00 94.56 80 GLU A N 1
ATOM 626 C CA . GLU A 1 80 ? -17.519 4.320 20.955 1.00 94.56 80 GLU A CA 1
ATOM 627 C C . GLU A 1 80 ? -16.104 4.466 21.535 1.00 94.56 80 GLU A C 1
ATOM 629 O O . GLU A 1 80 ? -15.692 5.561 21.916 1.00 94.56 80 GLU A O 1
ATOM 634 N N . ILE A 1 81 ? -15.310 3.391 21.525 1.00 96.38 81 ILE A N 1
ATOM 635 C CA . ILE A 1 81 ? -13.908 3.414 21.966 1.00 96.38 81 ILE A CA 1
ATOM 636 C C . ILE A 1 81 ? -12.991 4.175 20.998 1.00 96.38 81 ILE A C 1
ATOM 638 O O . ILE A 1 81 ? -11.881 4.554 21.371 1.00 96.38 81 ILE A O 1
ATOM 642 N N . LEU A 1 82 ? -13.440 4.496 19.783 1.00 94.00 82 LEU A N 1
ATOM 643 C CA . LEU A 1 82 ? -12.686 5.401 18.911 1.00 94.00 82 LEU A CA 1
ATOM 644 C C . LEU A 1 82 ? -12.535 6.804 19.525 1.00 94.00 82 LEU A C 1
ATOM 646 O O . LEU A 1 82 ? -11.554 7.483 19.240 1.00 94.00 82 LEU A O 1
ATOM 650 N N . LYS A 1 83 ? -13.429 7.185 20.447 1.00 93.31 83 LYS A N 1
ATOM 651 C CA . LYS A 1 83 ? -13.392 8.448 21.203 1.00 93.31 83 LYS A CA 1
ATOM 652 C C . LYS A 1 83 ? -12.638 8.342 22.539 1.00 93.31 83 LYS A C 1
ATOM 654 O O . LYS A 1 83 ? -12.676 9.271 23.340 1.00 93.31 83 LYS A O 1
ATOM 659 N N . ASP A 1 84 ? -11.987 7.210 22.819 1.00 95.00 84 ASP A N 1
ATOM 660 C CA . ASP A 1 84 ? -11.263 6.979 24.076 1.00 95.00 84 ASP A CA 1
ATOM 661 C C . ASP A 1 84 ? -10.133 7.999 24.262 1.00 95.00 84 ASP A C 1
ATOM 663 O O . ASP A 1 84 ? -9.401 8.287 23.325 1.00 95.00 84 ASP A O 1
ATOM 667 N N . GLU A 1 85 ? -9.924 8.511 25.473 1.00 92.88 85 GLU A N 1
ATOM 668 C CA . GLU A 1 85 ? -8.838 9.460 25.780 1.00 92.88 85 GLU A CA 1
ATOM 669 C C . GLU A 1 85 ? -7.432 8.921 25.434 1.00 92.88 85 GLU A C 1
ATOM 671 O O . GLU A 1 85 ? -6.485 9.677 25.206 1.00 92.88 85 GLU A O 1
ATOM 676 N N . ASN A 1 86 ? -7.266 7.595 25.419 1.00 94.44 86 ASN A N 1
ATOM 677 C CA . ASN A 1 86 ? -5.990 6.943 25.217 1.00 94.44 86 ASN A CA 1
ATOM 678 C C . ASN A 1 86 ? -5.823 6.488 23.765 1.00 94.44 86 ASN A C 1
ATOM 680 O O . ASN A 1 86 ? -6.435 5.520 23.308 1.00 94.44 86 ASN A O 1
ATOM 684 N N . ARG A 1 87 ? -4.858 7.098 23.070 1.00 93.75 87 ARG A N 1
ATOM 685 C CA . ARG A 1 87 ? -4.549 6.794 21.665 1.00 93.75 87 ARG A CA 1
ATOM 686 C C . ARG A 1 87 ? -4.258 5.320 21.387 1.00 93.75 87 ARG A C 1
ATOM 688 O O . ARG A 1 87 ? -4.615 4.805 20.330 1.00 93.75 87 ARG A O 1
ATOM 695 N N . SER A 1 88 ? -3.609 4.621 22.321 1.00 93.75 88 SER A N 1
ATOM 696 C CA . SER A 1 88 ? -3.332 3.192 22.151 1.00 93.75 88 SER A CA 1
ATOM 697 C C . SER A 1 88 ? -4.621 2.375 22.161 1.00 93.75 88 SER A C 1
ATOM 699 O O . SER A 1 88 ? -4.731 1.407 21.411 1.00 93.75 88 SER A O 1
ATOM 701 N N . VAL A 1 89 ? -5.599 2.750 22.985 1.00 95.44 89 VAL A N 1
ATOM 702 C CA . VAL A 1 89 ? -6.891 2.062 23.055 1.00 95.44 89 VAL A CA 1
ATOM 703 C C . VAL A 1 89 ? -7.687 2.305 21.770 1.00 95.44 89 VAL A C 1
ATOM 705 O O . VAL A 1 89 ? -8.110 1.325 21.158 1.00 95.44 89 VAL A O 1
ATOM 708 N N . GLN A 1 90 ? -7.768 3.555 21.297 1.00 95.81 90 GLN A N 1
ATOM 709 C CA . GLN A 1 90 ? -8.420 3.910 20.025 1.00 95.81 90 GLN A CA 1
ATOM 710 C C . GLN A 1 90 ? -7.875 3.085 18.845 1.00 95.81 90 GLN A C 1
ATOM 712 O O . GLN A 1 90 ? -8.614 2.393 18.148 1.00 95.81 90 GLN A O 1
ATOM 717 N N . VAL A 1 91 ? -6.549 3.086 18.656 1.00 95.50 91 VAL A N 1
ATOM 718 C CA . VAL A 1 91 ? -5.893 2.356 17.558 1.00 95.50 91 VAL A CA 1
ATOM 719 C C . VAL A 1 91 ? -6.160 0.852 17.657 1.00 95.50 91 VAL A C 1
ATOM 721 O O . VAL A 1 91 ? -6.424 0.197 16.649 1.00 95.50 91 VAL A O 1
ATOM 724 N N . ASN A 1 92 ? -6.124 0.286 18.868 1.00 95.56 92 ASN A N 1
ATOM 725 C CA . ASN A 1 92 ? -6.439 -1.128 19.068 1.00 95.56 92 ASN A CA 1
ATOM 726 C C . ASN A 1 92 ? -7.900 -1.454 18.741 1.00 95.56 92 ASN A C 1
ATOM 728 O O . ASN A 1 92 ? -8.152 -2.566 18.277 1.00 95.56 92 ASN A O 1
ATOM 732 N N . ALA A 1 93 ? -8.835 -0.522 18.943 1.00 96.94 93 ALA A N 1
ATOM 733 C CA . ALA A 1 93 ? -10.240 -0.722 18.599 1.00 96.94 93 ALA A CA 1
ATOM 734 C C . ALA A 1 93 ? -10.440 -0.807 17.087 1.00 96.94 93 ALA A C 1
ATOM 736 O O . ALA A 1 93 ? -11.104 -1.730 16.624 1.00 96.94 93 ALA A O 1
ATOM 737 N N . ILE A 1 94 ? -9.751 0.028 16.307 1.00 97.31 94 ILE A N 1
ATOM 738 C CA . ILE A 1 94 ? -9.771 -0.051 14.837 1.00 97.31 94 ILE A CA 1
ATOM 739 C C . ILE A 1 94 ? -9.215 -1.403 14.354 1.00 97.31 94 ILE A C 1
ATOM 741 O O . ILE A 1 94 ? -9.810 -2.062 13.504 1.00 97.31 94 ILE A O 1
ATOM 745 N N . TYR A 1 95 ? -8.110 -1.886 14.939 1.00 96.62 95 TYR A N 1
ATOM 746 C CA . TYR A 1 95 ? -7.590 -3.227 14.622 1.00 96.62 95 TYR A CA 1
ATOM 747 C C . TYR A 1 95 ? -8.487 -4.369 15.116 1.00 96.62 95 TYR A C 1
ATOM 749 O O . TYR A 1 95 ? -8.455 -5.459 14.545 1.00 96.62 95 TYR A O 1
ATOM 757 N N . ALA A 1 96 ? -9.225 -4.181 16.211 1.00 96.69 96 ALA A N 1
ATOM 758 C CA . ALA A 1 96 ? -10.208 -5.150 16.683 1.00 96.69 96 ALA A CA 1
ATOM 759 C C . ALA A 1 96 ? -11.373 -5.241 15.692 1.00 96.69 96 ALA A C 1
ATOM 761 O O . ALA A 1 96 ? -11.650 -6.338 15.222 1.00 96.69 96 ALA A O 1
ATOM 762 N N . LEU A 1 97 ? -11.944 -4.103 15.286 1.00 96.19 97 LEU A N 1
ATOM 763 C CA . LEU A 1 97 ? -12.974 -4.012 14.248 1.00 96.19 97 LEU A CA 1
ATOM 764 C C . LEU A 1 97 ? -12.505 -4.663 12.940 1.00 96.19 97 LEU A C 1
ATOM 766 O O . LEU A 1 97 ? -13.187 -5.532 12.410 1.00 96.19 97 LEU A O 1
ATOM 770 N N . GLY A 1 98 ? -11.286 -4.367 12.481 1.00 94.62 98 GLY A N 1
ATOM 771 C CA . GLY A 1 98 ? -10.729 -5.000 11.280 1.00 94.62 98 GLY A CA 1
ATOM 772 C C . GLY A 1 98 ? -10.610 -6.528 11.362 1.00 94.62 98 GLY A C 1
ATOM 773 O O . GLY A 1 98 ? -10.765 -7.220 10.359 1.00 94.62 98 GLY A O 1
ATOM 774 N N . ARG A 1 99 ? -10.373 -7.085 12.558 1.00 94.44 99 ARG A N 1
ATOM 775 C CA . ARG A 1 99 ? -10.340 -8.545 12.781 1.00 94.44 99 ARG A CA 1
ATOM 776 C C . ARG A 1 99 ? -11.718 -9.197 12.762 1.00 94.44 99 ARG A C 1
ATOM 778 O O . ARG A 1 99 ? -11.806 -10.395 12.486 1.00 94.44 99 ARG A O 1
ATOM 785 N N . MET A 1 100 ? -12.773 -8.427 13.018 1.00 92.62 100 MET A N 1
ATOM 786 C CA . MET A 1 100 ? -14.153 -8.897 12.883 1.00 92.62 100 MET A CA 1
ATOM 787 C C . MET A 1 100 ? -14.534 -9.118 11.411 1.00 92.62 100 MET A C 1
ATOM 789 O O . MET A 1 100 ? -15.469 -9.866 11.135 1.00 92.62 100 MET A O 1
ATOM 793 N N . GLY A 1 101 ? -13.765 -8.557 10.471 1.00 90.38 101 GLY A N 1
ATOM 794 C CA . GLY A 1 101 ? -13.922 -8.786 9.037 1.00 90.38 101 GLY A CA 1
ATOM 795 C C . GLY A 1 101 ? -15.119 -8.033 8.461 1.00 90.38 101 GLY A C 1
ATOM 796 O O . GLY A 1 101 ? -15.389 -6.905 8.869 1.00 90.38 101 GLY A O 1
ATOM 797 N N . VAL A 1 102 ? -15.834 -8.684 7.537 1.00 89.56 102 VAL A N 1
ATOM 798 C CA . VAL A 1 102 ? -16.971 -8.123 6.778 1.00 89.56 102 VAL A CA 1
ATOM 799 C C . VAL A 1 102 ? -18.006 -7.415 7.658 1.00 89.56 102 VAL A C 1
ATOM 801 O O . VAL A 1 102 ? -18.508 -6.358 7.303 1.00 89.56 102 VAL A O 1
ATOM 804 N N . LEU A 1 103 ? -18.245 -7.924 8.872 1.00 90.19 103 LEU A N 1
ATOM 805 C CA . LEU A 1 103 ? -19.212 -7.359 9.818 1.00 90.19 103 LEU A CA 1
ATOM 806 C C . LEU A 1 103 ? -18.924 -5.898 10.201 1.00 90.19 103 LEU A C 1
ATOM 808 O O . LEU A 1 103 ? -19.835 -5.184 10.606 1.00 90.19 103 LEU A O 1
ATOM 812 N N . ALA A 1 104 ? -17.663 -5.467 10.126 1.00 93.06 104 ALA A N 1
ATOM 813 C CA . ALA A 1 104 ? -17.235 -4.129 10.516 1.00 93.06 104 ALA A CA 1
ATOM 814 C C . ALA A 1 104 ? -16.869 -3.230 9.323 1.00 93.06 104 ALA A C 1
ATOM 816 O O . ALA A 1 104 ? -16.511 -2.076 9.551 1.00 93.06 104 ALA A O 1
ATOM 817 N N . VAL A 1 105 ? -16.944 -3.724 8.079 1.00 94.25 105 VAL A N 1
ATOM 818 C CA . VAL A 1 105 ? -16.482 -2.994 6.882 1.00 94.25 105 VAL A CA 1
ATOM 819 C C . VAL A 1 105 ? -17.220 -1.672 6.716 1.00 94.25 105 VAL A C 1
ATOM 821 O O . VAL A 1 105 ? -16.565 -0.635 6.677 1.00 94.25 105 VAL A O 1
ATOM 824 N N . GLU A 1 106 ? -18.555 -1.679 6.722 1.00 94.19 106 GLU A N 1
ATOM 825 C CA . GLU A 1 106 ? -19.364 -0.458 6.578 1.00 94.19 106 GLU A CA 1
ATOM 826 C C . GLU A 1 106 ? -19.008 0.600 7.634 1.00 94.19 106 GLU A C 1
ATOM 828 O O . GLU A 1 106 ? -18.820 1.775 7.330 1.00 94.19 106 GLU A O 1
ATOM 833 N N . ARG A 1 107 ? -18.823 0.172 8.886 1.00 94.88 107 ARG A N 1
ATOM 834 C CA . ARG A 1 107 ? -18.488 1.076 9.997 1.00 94.88 107 ARG A CA 1
ATOM 835 C C . ARG A 1 107 ? -17.058 1.598 9.920 1.00 94.88 107 ARG A C 1
ATOM 837 O O . ARG A 1 107 ? -16.784 2.727 10.315 1.00 94.88 107 ARG A O 1
ATOM 844 N N . LEU A 1 108 ? -16.133 0.791 9.409 1.00 95.88 108 LEU A N 1
ATOM 845 C CA . LEU A 1 108 ? -14.774 1.239 9.123 1.00 95.88 108 LEU A CA 1
ATOM 846 C C . LEU A 1 108 ? -14.750 2.197 7.924 1.00 95.88 108 LEU A C 1
ATOM 848 O O . LEU A 1 108 ? -13.962 3.135 7.935 1.00 95.88 108 LEU A O 1
ATOM 852 N N . ILE A 1 109 ? -15.625 2.027 6.928 1.00 96.12 109 ILE A N 1
ATOM 853 C CA . ILE A 1 109 ? -15.762 2.967 5.806 1.00 96.12 109 ILE A CA 1
ATOM 854 C C . ILE A 1 109 ? -16.192 4.344 6.327 1.00 96.12 109 ILE A C 1
ATOM 856 O O . ILE A 1 109 ? -15.614 5.355 5.934 1.00 96.12 109 ILE A O 1
ATOM 860 N N . GLU A 1 110 ? -17.143 4.399 7.261 1.00 95.25 110 GLU A N 1
ATOM 861 C CA . GLU A 1 110 ? -17.523 5.652 7.927 1.00 95.25 110 GLU A CA 1
ATOM 862 C C . GLU A 1 110 ? -16.334 6.279 8.677 1.00 95.25 110 GLU A C 1
ATOM 864 O O . GLU A 1 110 ? -16.085 7.477 8.552 1.00 95.25 110 GLU A O 1
ATOM 869 N N . ALA A 1 111 ? -15.536 5.467 9.378 1.00 95.81 111 ALA A N 1
ATOM 870 C CA . ALA A 1 111 ? -14.364 5.928 10.127 1.00 95.81 111 ALA A CA 1
ATOM 871 C C . ALA A 1 111 ? -13.192 6.422 9.246 1.00 95.81 111 ALA A C 1
ATOM 873 O O . ALA A 1 111 ? -12.275 7.066 9.760 1.00 95.81 111 ALA A O 1
ATOM 874 N N . LEU A 1 112 ? -13.201 6.186 7.925 1.00 96.19 112 LEU A N 1
ATOM 875 C CA . LEU A 1 112 ? -12.271 6.860 7.001 1.00 96.19 112 LEU A CA 1
ATOM 876 C C . LEU A 1 112 ? -12.546 8.360 6.877 1.00 96.19 112 LEU A C 1
ATOM 878 O O . LEU A 1 112 ? -11.675 9.080 6.408 1.00 96.19 112 LEU A O 1
ATOM 882 N N . LYS A 1 113 ? -13.724 8.831 7.296 1.00 95.69 113 LYS A N 1
ATOM 883 C CA . LYS A 1 113 ? -14.139 10.240 7.230 1.00 95.69 113 LYS A CA 1
ATOM 884 C C . LYS A 1 113 ? -14.051 10.945 8.587 1.00 95.69 113 LYS A C 1
ATOM 886 O O . LYS A 1 113 ? -14.566 12.046 8.736 1.00 95.69 113 LYS A O 1
ATOM 891 N N . ASP A 1 114 ? -13.442 10.297 9.579 1.00 97.19 114 ASP A N 1
ATOM 892 C CA . ASP A 1 114 ? -13.315 10.824 10.937 1.00 97.19 114 ASP A CA 1
ATOM 893 C C . ASP A 1 114 ? -12.479 12.116 10.969 1.00 97.19 114 ASP A C 1
ATOM 895 O O . ASP A 1 114 ? -11.503 12.261 10.230 1.00 97.19 114 ASP A O 1
ATOM 899 N N . GLU A 1 115 ? -12.827 13.059 11.843 1.00 96.12 115 GLU A N 1
ATOM 900 C CA . GLU A 1 115 ? -12.095 14.324 11.996 1.00 96.12 115 GLU A CA 1
ATOM 901 C C . GLU A 1 115 ? -10.636 14.094 12.430 1.00 96.12 115 GLU A C 1
ATOM 903 O O . GLU A 1 115 ? -9.731 14.846 12.054 1.00 96.12 115 GLU A O 1
ATOM 908 N N . ASP A 1 116 ? -10.365 13.014 13.167 1.00 96.12 116 ASP A N 1
ATOM 909 C CA . ASP A 1 116 ? -9.025 12.660 13.603 1.00 96.12 116 ASP A CA 1
ATOM 910 C C . ASP A 1 116 ? -8.251 11.902 12.516 1.00 96.12 116 ASP A C 1
ATOM 912 O O . ASP A 1 116 ? -8.436 10.706 12.258 1.00 96.12 116 ASP A O 1
ATOM 916 N N . ARG A 1 117 ? -7.249 12.584 11.956 1.00 96.69 117 ARG A N 1
ATOM 917 C CA . ARG A 1 117 ? -6.304 12.037 10.970 1.00 96.69 117 ARG A CA 1
ATOM 918 C C . ARG A 1 117 ? -5.697 10.682 11.341 1.00 96.69 117 ARG A C 1
ATOM 920 O O . ARG A 1 117 ? -5.351 9.908 10.451 1.00 96.69 117 ARG A O 1
ATOM 927 N N . VAL A 1 118 ? -5.499 10.367 12.623 1.00 95.81 118 VAL A N 1
ATOM 928 C CA . VAL A 1 118 ? -4.915 9.076 13.030 1.00 95.81 118 VAL A CA 1
ATOM 929 C C . VAL A 1 118 ? -5.949 7.964 12.992 1.00 95.81 118 VAL A C 1
ATOM 931 O O . VAL A 1 118 ? -5.564 6.833 12.682 1.00 95.81 118 VAL A O 1
ATOM 934 N N . ILE A 1 119 ? -7.226 8.255 13.261 1.00 97.00 119 ILE A N 1
ATOM 935 C CA . ILE A 1 119 ? -8.309 7.294 13.035 1.00 97.00 119 ILE A CA 1
ATOM 936 C C . ILE A 1 119 ? -8.344 6.979 11.540 1.00 97.00 119 ILE A C 1
ATOM 938 O O . ILE A 1 119 ? -8.083 5.828 11.180 1.00 97.00 119 ILE A O 1
ATOM 942 N N . ARG A 1 120 ? -8.465 8.001 10.678 1.00 98.06 120 ARG A N 1
ATOM 943 C CA . ARG A 1 120 ? -8.438 7.840 9.210 1.00 98.06 120 ARG A CA 1
ATOM 944 C C . ARG A 1 120 ? -7.226 7.034 8.726 1.00 98.06 120 ARG A C 1
ATOM 946 O O . ARG A 1 120 ? -7.364 6.029 8.029 1.00 98.06 120 ARG A O 1
ATOM 953 N N . THR A 1 121 ? -6.024 7.402 9.182 1.00 97.75 121 THR A N 1
ATOM 954 C CA . THR A 1 121 ? -4.763 6.723 8.820 1.00 97.75 121 THR A CA 1
ATOM 955 C C . THR A 1 121 ? -4.769 5.250 9.240 1.00 97.75 121 THR A C 1
ATOM 957 O O . THR A 1 121 ? -4.329 4.369 8.495 1.00 97.75 121 THR A O 1
ATOM 960 N N . THR A 1 122 ? -5.241 4.961 10.456 1.00 97.56 122 THR A N 1
ATOM 961 C CA . THR A 1 122 ? -5.260 3.597 10.998 1.00 97.56 122 THR A CA 1
ATOM 962 C C . THR A 1 122 ? -6.285 2.737 10.271 1.00 97.56 122 THR A C 1
ATOM 964 O O . THR A 1 122 ? -5.995 1.576 9.977 1.00 97.56 122 THR A O 1
ATOM 967 N N . VAL A 1 123 ? -7.445 3.301 9.942 1.00 97.81 123 VAL A N 1
ATOM 968 C CA . VAL A 1 123 ? -8.498 2.623 9.184 1.00 97.81 123 VAL A CA 1
ATOM 969 C C . VAL A 1 123 ? -8.011 2.268 7.778 1.00 97.81 123 VAL A C 1
ATOM 971 O O . VAL A 1 123 ? -8.091 1.100 7.398 1.00 97.81 123 VAL A O 1
ATOM 974 N N . ALA A 1 124 ? -7.394 3.207 7.049 1.00 97.94 124 ALA A N 1
ATOM 975 C CA . ALA A 1 124 ? -6.815 2.931 5.729 1.00 97.94 124 ALA A CA 1
ATOM 976 C C . ALA A 1 124 ? -5.806 1.767 5.784 1.00 97.94 124 ALA A C 1
ATOM 978 O O . ALA A 1 124 ? -5.841 0.835 4.977 1.00 97.94 124 ALA A O 1
ATOM 979 N N . LYS A 1 125 ? -4.953 1.750 6.817 1.00 97.00 125 LYS A N 1
ATOM 980 C CA . LYS A 1 125 ? -4.010 0.651 7.058 1.00 97.00 125 LYS A CA 1
ATOM 981 C C . LYS A 1 125 ? -4.703 -0.681 7.364 1.00 97.00 125 LYS A C 1
ATOM 983 O O . LYS A 1 125 ? -4.197 -1.733 6.965 1.00 97.00 125 LYS A O 1
ATOM 988 N N . VAL A 1 126 ? -5.812 -0.664 8.102 1.00 97.12 126 VAL A N 1
ATOM 989 C CA . VAL A 1 126 ? -6.604 -1.863 8.405 1.00 97.12 126 VAL A CA 1
ATOM 990 C C . VAL A 1 126 ? -7.246 -2.425 7.142 1.00 97.12 126 VAL A C 1
ATOM 992 O O . VAL A 1 126 ? -7.104 -3.626 6.907 1.00 97.12 126 VAL A O 1
ATOM 995 N N . PHE A 1 127 ? -7.822 -1.590 6.277 1.00 97.06 127 PHE A N 1
ATOM 996 C CA . PHE A 1 127 ? -8.376 -2.060 5.006 1.00 97.06 127 PHE A CA 1
ATOM 997 C C . PHE A 1 127 ? -7.336 -2.732 4.114 1.00 97.06 127 PHE A C 1
ATOM 999 O O . PHE A 1 127 ? -7.610 -3.784 3.541 1.00 97.06 127 PHE A O 1
ATOM 1006 N N . GLY A 1 128 ? -6.101 -2.223 4.082 1.00 93.38 128 GLY A N 1
ATOM 1007 C CA . GLY A 1 128 ? -5.015 -2.888 3.359 1.00 93.38 128 GLY A CA 1
ATOM 1008 C C . GLY A 1 128 ? -4.707 -4.304 3.860 1.00 93.38 128 GLY A C 1
ATOM 1009 O O . GLY A 1 128 ? -4.307 -5.161 3.074 1.00 93.38 128 GLY A O 1
ATOM 1010 N N . LYS A 1 129 ? -4.921 -4.581 5.154 1.00 94.19 129 LYS A N 1
ATOM 1011 C CA . LYS A 1 129 ? -4.780 -5.932 5.726 1.00 94.19 129 LYS A CA 1
ATOM 1012 C C . LYS A 1 129 ? -5.992 -6.813 5.446 1.00 94.19 129 LYS A C 1
ATOM 1014 O O . LYS A 1 129 ? -5.814 -8.012 5.255 1.00 94.19 129 LYS A O 1
ATOM 1019 N N . MET A 1 130 ? -7.190 -6.231 5.453 1.00 94.00 130 MET A N 1
ATOM 1020 C CA . MET A 1 130 ? -8.437 -6.943 5.163 1.00 94.00 130 MET A CA 1
ATOM 1021 C C . MET A 1 130 ? -8.515 -7.355 3.693 1.00 94.00 130 MET A C 1
ATOM 1023 O O . MET A 1 130 ? -8.971 -8.454 3.400 1.00 94.00 130 MET A O 1
ATOM 1027 N N . ARG A 1 131 ? -7.994 -6.507 2.793 1.00 94.25 131 ARG A N 1
ATOM 1028 C CA . ARG A 1 131 ? -8.013 -6.702 1.334 1.00 94.25 131 ARG A CA 1
ATOM 1029 C C . ARG A 1 131 ? -9.434 -6.875 0.787 1.00 94.25 131 ARG A C 1
ATOM 1031 O O . ARG A 1 131 ? -9.637 -7.620 -0.165 1.00 94.25 131 ARG A O 1
ATOM 1038 N N . ASP A 1 132 ? -10.388 -6.192 1.413 1.00 92.50 132 ASP A N 1
ATOM 1039 C CA . ASP A 1 132 ? -11.799 -6.241 1.049 1.00 92.50 132 ASP A CA 1
ATOM 1040 C C . ASP A 1 132 ? -12.093 -5.259 -0.106 1.00 92.50 132 ASP A C 1
ATOM 1042 O O . ASP A 1 132 ? -11.827 -4.060 0.051 1.00 92.50 132 ASP A O 1
ATOM 1046 N N . PRO A 1 133 ? -12.605 -5.727 -1.262 1.00 93.94 133 PRO A N 1
ATOM 1047 C CA . PRO A 1 133 ? -12.954 -4.869 -2.395 1.00 93.94 133 PRO A CA 1
ATOM 1048 C C . PRO A 1 133 ? -14.049 -3.833 -2.107 1.00 93.94 133 PRO A C 1
ATOM 1050 O O . PRO A 1 133 ? -14.132 -2.835 -2.827 1.00 93.94 133 PRO A O 1
ATOM 1053 N N . GLU A 1 134 ? -14.872 -4.028 -1.072 1.00 95.12 134 GLU A N 1
ATOM 1054 C CA . GLU A 1 134 ? -15.908 -3.058 -0.682 1.00 95.12 134 GLU A CA 1
ATOM 1055 C C . GLU A 1 134 ? -15.307 -1.716 -0.233 1.00 95.12 134 GLU A C 1
ATOM 1057 O O . GLU A 1 134 ? -15.924 -0.664 -0.388 1.00 95.12 134 GLU A O 1
ATOM 1062 N N . ALA A 1 135 ? -14.063 -1.720 0.256 1.00 96.12 135 ALA A N 1
ATOM 1063 C CA . ALA A 1 135 ? -13.380 -0.511 0.708 1.00 96.12 135 ALA A CA 1
ATOM 1064 C C . ALA A 1 135 ? -12.769 0.327 -0.431 1.00 96.12 135 ALA A C 1
ATOM 1066 O O . ALA A 1 135 ? -12.285 1.427 -0.165 1.00 96.12 135 ALA A O 1
ATOM 1067 N N . VAL A 1 136 ? -12.756 -0.163 -1.680 1.00 98.19 136 VAL A N 1
ATOM 1068 C CA . VAL A 1 136 ? -12.004 0.453 -2.794 1.00 98.19 136 VAL A CA 1
ATOM 1069 C C . VAL A 1 136 ? -12.417 1.900 -3.044 1.00 98.19 136 VAL A C 1
ATOM 1071 O O . VAL A 1 136 ? -11.553 2.768 -3.005 1.00 98.19 136 VAL A O 1
ATOM 1074 N N . GLU A 1 137 ? -13.710 2.189 -3.204 1.00 98.25 137 GLU A N 1
ATOM 1075 C CA . GLU A 1 137 ? -14.187 3.558 -3.478 1.00 98.25 137 GLU A CA 1
ATOM 1076 C C . GLU A 1 137 ? -13.838 4.530 -2.343 1.00 98.25 137 GLU A C 1
ATOM 1078 O O . GLU A 1 137 ? -13.437 5.670 -2.564 1.00 98.25 137 GLU A O 1
ATOM 1083 N N . SER A 1 138 ? -13.928 4.061 -1.096 1.00 98.12 138 SER A N 1
ATOM 1084 C CA . SER A 1 138 ? -13.612 4.892 0.072 1.00 98.12 138 SER A CA 1
ATOM 1085 C C . SER A 1 138 ? -12.109 5.113 0.232 1.00 98.12 138 SER A C 1
ATOM 1087 O O . SER A 1 138 ? -11.682 6.170 0.689 1.00 98.12 138 SER A O 1
ATOM 1089 N N . LEU A 1 139 ? -11.293 4.134 -0.161 1.00 98.56 139 LEU A N 1
ATOM 1090 C CA . LEU A 1 139 ? -9.843 4.273 -0.206 1.00 98.56 139 LEU A CA 1
ATOM 1091 C C . LEU A 1 139 ? -9.386 5.162 -1.367 1.00 98.56 139 LEU A C 1
ATOM 1093 O O . LEU A 1 139 ? -8.408 5.878 -1.188 1.00 98.56 139 LEU A O 1
ATOM 1097 N N . ILE A 1 140 ? -10.080 5.145 -2.510 1.00 98.75 140 ILE A N 1
ATOM 1098 C CA . ILE A 1 140 ? -9.847 6.087 -3.614 1.00 98.75 140 ILE A CA 1
ATOM 1099 C C . ILE A 1 140 ? -10.095 7.514 -3.124 1.00 98.75 140 ILE A C 1
ATOM 1101 O O . ILE A 1 140 ? -9.203 8.343 -3.241 1.00 98.75 140 ILE A O 1
ATOM 1105 N N . ALA A 1 141 ? -11.225 7.781 -2.461 1.00 98.38 141 ALA A N 1
ATOM 1106 C CA . ALA A 1 141 ? -11.475 9.096 -1.865 1.00 98.38 141 ALA A CA 1
ATOM 1107 C C . ALA A 1 141 ? -10.401 9.491 -0.826 1.00 98.38 141 ALA A C 1
ATOM 1109 O O . ALA A 1 141 ? -9.988 10.643 -0.749 1.00 98.38 141 ALA A O 1
ATOM 1110 N N . ALA A 1 142 ? -9.889 8.529 -0.049 1.00 98.50 142 ALA A N 1
ATOM 1111 C CA . ALA A 1 142 ? -8.818 8.769 0.922 1.00 98.50 142 ALA A CA 1
ATOM 1112 C C . ALA A 1 142 ? -7.440 9.067 0.288 1.00 98.50 142 ALA A C 1
ATOM 1114 O O . ALA A 1 142 ? -6.522 9.476 1.005 1.00 98.50 142 ALA A O 1
ATOM 1115 N N . LEU A 1 143 ? -7.267 8.879 -1.027 1.00 98.69 143 LEU A N 1
ATOM 1116 C CA . LEU A 1 143 ? -6.083 9.359 -1.749 1.00 98.69 143 LEU A CA 1
ATOM 1117 C C . LEU A 1 143 ? -6.045 10.885 -1.856 1.00 98.69 143 LEU A C 1
ATOM 1119 O O . LEU A 1 143 ? -4.970 11.423 -2.074 1.00 98.69 143 LEU A O 1
ATOM 1123 N N . GLU A 1 144 ? -7.164 11.577 -1.651 1.00 98.12 144 GLU A N 1
ATOM 1124 C CA . GLU A 1 144 ? -7.258 13.043 -1.699 1.00 98.12 144 GLU A CA 1
ATOM 1125 C C . GLU A 1 144 ? -7.210 13.686 -0.300 1.00 98.12 144 GLU A C 1
ATOM 1127 O O . GLU A 1 144 ? -7.411 14.889 -0.145 1.00 98.12 144 GLU A O 1
ATOM 1132 N N . ASP A 1 145 ? -6.947 12.899 0.749 1.00 98.69 145 ASP A N 1
ATOM 1133 C CA . ASP A 1 145 ? -6.931 13.395 2.126 1.00 98.69 145 ASP A CA 1
ATOM 1134 C C . ASP A 1 145 ? -5.857 14.477 2.337 1.00 98.69 145 ASP A C 1
ATOM 1136 O O . ASP A 1 145 ? -4.710 14.349 1.894 1.00 98.69 145 ASP A O 1
ATOM 1140 N N . GLU A 1 146 ? -6.194 15.509 3.113 1.00 97.75 146 GLU A N 1
ATOM 1141 C CA . GLU A 1 146 ? -5.261 16.569 3.524 1.00 97.7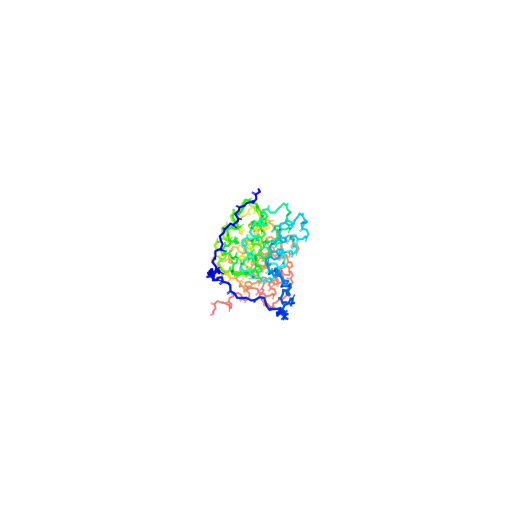5 146 GLU A CA 1
ATOM 1142 C C . GLU A 1 146 ? -3.987 16.009 4.179 1.00 97.75 146 GLU A C 1
ATOM 1144 O O . GLU A 1 146 ? -2.905 16.595 4.097 1.00 97.75 146 GLU A O 1
ATOM 1149 N N . ASN A 1 147 ? -4.092 14.852 4.838 1.00 98.25 147 ASN A N 1
ATOM 1150 C CA . ASN A 1 147 ? -2.999 14.249 5.554 1.00 98.25 147 ASN A CA 1
ATOM 1151 C C . ASN A 1 147 ? -2.239 13.245 4.672 1.00 98.25 147 ASN A C 1
ATOM 1153 O O . ASN A 1 147 ? -2.778 12.188 4.331 1.00 98.25 147 ASN A O 1
ATOM 1157 N N . PRO A 1 148 ? -0.933 13.455 4.422 1.00 97.81 148 PRO A N 1
ATOM 1158 C CA . PRO A 1 148 ? -0.156 12.556 3.573 1.00 97.81 148 PRO A CA 1
ATOM 1159 C C . PRO A 1 148 ? -0.065 11.129 4.129 1.00 97.81 148 PRO A C 1
ATOM 1161 O O . PRO A 1 148 ? 0.076 10.179 3.360 1.00 97.81 148 PRO A O 1
ATOM 1164 N N . TYR A 1 149 ? -0.177 10.933 5.453 1.00 97.81 149 TYR A N 1
ATOM 1165 C CA . TYR A 1 149 ? -0.197 9.588 6.031 1.00 97.81 149 TYR A CA 1
ATOM 1166 C C . TYR A 1 149 ? -1.481 8.828 5.703 1.00 97.81 149 TYR A C 1
ATOM 1168 O O . TYR A 1 149 ? -1.423 7.604 5.571 1.00 97.81 149 TYR A O 1
ATOM 1176 N N . VAL A 1 150 ? -2.613 9.512 5.542 1.00 98.56 150 VAL A N 1
ATOM 1177 C CA . VAL A 1 150 ? -3.846 8.874 5.075 1.00 98.56 150 VAL A CA 1
ATOM 1178 C C . VAL A 1 150 ? -3.667 8.475 3.612 1.00 98.56 150 VAL A C 1
ATOM 1180 O O . VAL A 1 150 ? -3.744 7.279 3.321 1.00 98.56 150 VAL A O 1
ATOM 1183 N N . ARG A 1 151 ? -3.261 9.416 2.745 1.00 98.62 151 ARG A N 1
ATOM 1184 C CA . ARG A 1 151 ? -3.015 9.168 1.311 1.00 98.62 151 ARG A CA 1
ATOM 1185 C C . ARG A 1 151 ? -2.066 7.994 1.066 1.00 98.62 151 ARG A C 1
ATOM 1187 O O . ARG A 1 151 ? -2.387 7.049 0.347 1.00 98.62 151 ARG A O 1
ATOM 1194 N N . LEU A 1 152 ? -0.911 7.968 1.741 1.00 97.94 152 LEU A N 1
ATOM 1195 C CA . LEU A 1 152 ? 0.084 6.906 1.543 1.00 97.94 152 LEU A CA 1
ATOM 1196 C C . LEU A 1 152 ? -0.387 5.532 2.055 1.00 97.94 152 LEU A C 1
ATOM 1198 O O . LEU A 1 152 ? 0.028 4.500 1.506 1.00 97.94 152 LEU A O 1
ATOM 1202 N N . ASN A 1 153 ? -1.213 5.478 3.111 1.00 98.38 153 ASN A N 1
ATOM 1203 C CA . ASN A 1 153 ? -1.789 4.216 3.591 1.00 98.38 153 ASN A CA 1
ATOM 1204 C C . ASN A 1 153 ? -2.936 3.758 2.686 1.00 98.38 153 ASN A C 1
ATOM 1206 O O . ASN A 1 153 ? -3.027 2.559 2.428 1.00 98.38 153 ASN A O 1
ATOM 1210 N N . ALA A 1 154 ? -3.737 4.685 2.156 1.00 98.75 154 ALA A N 1
ATOM 1211 C CA . ALA A 1 154 ? -4.758 4.397 1.158 1.00 98.75 154 ALA A CA 1
ATOM 1212 C C . ALA A 1 154 ? -4.133 3.800 -0.111 1.00 98.75 154 ALA A C 1
ATOM 1214 O O . ALA A 1 154 ? -4.505 2.696 -0.506 1.00 98.75 154 ALA A O 1
ATOM 1215 N N . ALA A 1 155 ? -3.070 4.412 -0.645 1.00 98.81 155 ALA A N 1
ATOM 1216 C CA . ALA A 1 155 ? -2.335 3.866 -1.786 1.00 98.81 155 ALA A CA 1
ATOM 1217 C C . ALA A 1 155 ? -1.801 2.447 -1.512 1.00 98.81 155 ALA A C 1
ATOM 1219 O O . ALA A 1 155 ? -1.952 1.526 -2.317 1.00 98.81 155 ALA A O 1
ATOM 1220 N N . THR A 1 156 ? -1.236 2.225 -0.319 1.00 98.62 156 THR A N 1
ATOM 1221 C CA . THR A 1 156 ? -0.762 0.893 0.095 1.00 98.62 156 THR A CA 1
ATOM 1222 C C . THR A 1 156 ? -1.896 -0.132 0.175 1.00 98.62 156 THR A C 1
ATOM 1224 O O . THR A 1 156 ? -1.707 -1.290 -0.217 1.00 98.62 156 THR A O 1
ATOM 1227 N N . ALA A 1 157 ? -3.055 0.272 0.696 1.00 98.50 157 ALA A N 1
ATOM 1228 C CA . ALA A 1 157 ? -4.222 -0.582 0.831 1.00 98.50 157 ALA A CA 1
ATOM 1229 C C . ALA A 1 157 ? -4.789 -0.970 -0.537 1.00 98.50 157 ALA A C 1
ATOM 1231 O O . ALA A 1 157 ? -4.964 -2.162 -0.793 1.00 98.50 157 ALA A O 1
ATOM 1232 N N . LEU A 1 158 ? -4.950 -0.003 -1.442 1.00 98.81 158 LEU A N 1
ATOM 1233 C CA . LEU A 1 158 ? -5.405 -0.2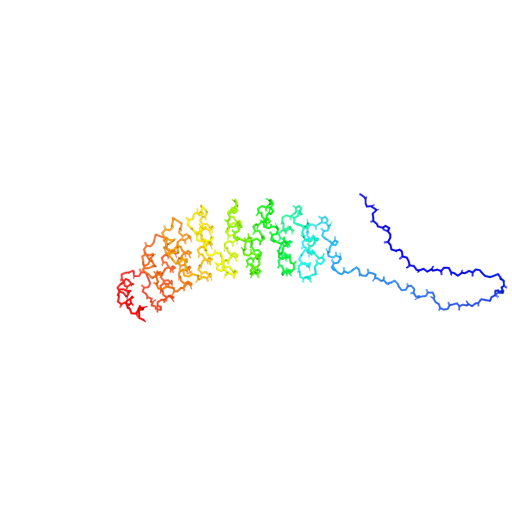29 -2.815 1.00 98.81 158 LEU A CA 1
ATOM 1234 C C . LEU A 1 158 ? -4.483 -1.200 -3.562 1.00 98.81 158 LEU A C 1
ATOM 1236 O O . LEU A 1 158 ? -4.945 -2.195 -4.118 1.00 98.81 158 LEU A O 1
ATOM 1240 N N . GLY A 1 159 ? -3.163 -1.021 -3.456 1.00 98.44 159 GLY A N 1
ATOM 1241 C CA . GLY A 1 159 ? -2.192 -1.968 -4.015 1.00 98.44 159 GLY A CA 1
ATOM 1242 C C . GLY A 1 159 ? -2.212 -3.366 -3.377 1.00 98.44 159 GLY A C 1
ATOM 1243 O O . GLY A 1 159 ? -1.700 -4.321 -3.964 1.00 98.44 159 GLY A O 1
ATOM 1244 N N . SER A 1 160 ? -2.767 -3.513 -2.171 1.00 98.12 160 SER A N 1
ATOM 1245 C CA . SER A 1 160 ? -2.951 -4.817 -1.513 1.00 98.12 160 SER A CA 1
ATOM 1246 C C . SER A 1 160 ? -4.248 -5.500 -1.947 1.00 98.12 160 SER A C 1
ATOM 1248 O O . SER A 1 160 ? -4.264 -6.726 -2.106 1.00 98.12 160 SER A O 1
ATOM 1250 N N . ILE A 1 161 ? -5.310 -4.719 -2.160 1.00 98.12 161 ILE A N 1
ATOM 1251 C CA . ILE A 1 161 ? -6.593 -5.189 -2.700 1.00 98.12 161 ILE A CA 1
ATOM 1252 C C . ILE A 1 161 ? -6.422 -5.617 -4.164 1.00 98.12 161 ILE A C 1
ATOM 1254 O O . ILE A 1 161 ? -6.860 -6.705 -4.522 1.00 98.12 161 ILE A O 1
ATOM 1258 N N . LYS A 1 162 ? -5.666 -4.838 -4.950 1.00 97.88 162 LYS A N 1
ATOM 1259 C CA . LYS A 1 162 ? -5.383 -5.057 -6.380 1.00 97.88 162 LYS A CA 1
ATOM 1260 C C . LYS A 1 162 ? -6.603 -4.932 -7.297 1.00 97.88 162 LYS A C 1
ATOM 1262 O O . LYS A 1 162 ? -6.728 -5.676 -8.265 1.00 97.88 162 LYS A O 1
ATOM 1267 N N . ASP A 1 163 ? -7.491 -4.003 -6.975 1.00 98.19 163 ASP A N 1
ATOM 1268 C CA . ASP A 1 163 ? -8.639 -3.675 -7.816 1.00 98.19 163 ASP A CA 1
ATOM 1269 C C . ASP A 1 163 ? -8.231 -2.663 -8.898 1.00 98.19 163 ASP A C 1
ATOM 1271 O O . ASP A 1 163 ? -7.534 -1.691 -8.597 1.00 98.19 163 ASP A O 1
ATOM 1275 N N . SER A 1 164 ? -8.641 -2.893 -10.148 1.00 97.31 164 SER A N 1
ATOM 1276 C CA . SER A 1 164 ? -8.277 -2.043 -11.290 1.00 97.31 164 SER A CA 1
ATOM 1277 C C . SER A 1 164 ? -8.904 -0.651 -11.223 1.00 97.31 164 SER A C 1
ATOM 1279 O O . SER A 1 164 ? -8.335 0.290 -11.765 1.00 97.31 164 SER A O 1
ATOM 1281 N N . ARG A 1 165 ? -10.010 -0.468 -10.484 1.00 98.38 165 ARG A N 1
ATOM 1282 C CA . ARG A 1 165 ? -10.618 0.858 -10.254 1.00 98.38 165 ARG A CA 1
ATOM 1283 C C . ARG A 1 165 ? -9.652 1.853 -9.607 1.00 98.38 165 ARG A C 1
ATOM 1285 O O . ARG A 1 165 ? -9.843 3.057 -9.712 1.00 98.38 165 ARG A O 1
ATOM 1292 N N . ALA A 1 166 ? -8.614 1.356 -8.936 1.00 98.62 166 ALA A N 1
ATOM 1293 C CA . ALA A 1 166 ? -7.610 2.179 -8.281 1.00 98.62 166 ALA A CA 1
ATOM 1294 C C . ALA A 1 166 ? -6.504 2.693 -9.217 1.00 98.62 166 ALA A C 1
ATOM 1296 O O . ALA A 1 166 ? -5.707 3.511 -8.771 1.00 98.62 166 ALA A O 1
ATOM 1297 N N . VAL A 1 167 ? -6.399 2.202 -10.458 1.00 98.75 167 VAL A N 1
ATOM 1298 C CA . VAL A 1 167 ? -5.253 2.483 -11.346 1.00 98.75 167 VAL A CA 1
ATOM 1299 C C . VAL A 1 167 ? -5.134 3.972 -11.648 1.00 98.75 167 VAL A C 1
ATOM 1301 O O . VAL A 1 167 ? -4.130 4.569 -11.269 1.00 98.75 167 VAL A O 1
ATOM 1304 N N . GLU A 1 168 ? -6.170 4.577 -12.225 1.00 98.69 168 GLU A N 1
ATOM 1305 C CA . GLU A 1 168 ? -6.176 6.006 -12.561 1.00 98.69 168 GLU A CA 1
ATOM 1306 C C . GLU A 1 168 ? -5.952 6.909 -11.329 1.00 98.69 168 GLU A C 1
ATOM 1308 O O . GLU A 1 168 ? -5.007 7.699 -11.338 1.00 98.69 168 GLU A O 1
ATOM 1313 N N . PRO A 1 169 ? -6.673 6.743 -10.198 1.00 98.81 169 PRO A N 1
ATOM 1314 C CA . PRO A 1 169 ? -6.392 7.523 -8.988 1.00 98.81 169 PRO A CA 1
ATOM 1315 C C . PRO A 1 169 ? -4.957 7.374 -8.458 1.00 98.81 169 PRO A C 1
ATOM 1317 O O . PRO A 1 169 ? -4.360 8.329 -7.960 1.00 98.81 169 PRO A O 1
ATOM 1320 N N . LEU A 1 170 ? -4.372 6.175 -8.546 1.00 98.88 170 LEU A N 1
ATOM 1321 C CA . LEU A 1 170 ? -2.986 5.952 -8.135 1.00 98.88 170 LEU A CA 1
ATOM 1322 C C . LEU A 1 170 ? -1.987 6.579 -9.115 1.00 98.88 170 LEU A C 1
ATOM 1324 O O . LEU A 1 170 ? -0.919 6.996 -8.672 1.00 98.88 170 LEU A O 1
ATOM 1328 N N . ILE A 1 171 ? -2.309 6.657 -10.408 1.00 98.88 171 ILE A N 1
ATOM 1329 C CA . ILE A 1 171 ? -1.510 7.391 -11.398 1.00 98.88 171 ILE A CA 1
ATOM 1330 C C . ILE A 1 171 ? -1.502 8.883 -11.052 1.00 98.88 171 ILE A C 1
ATOM 1332 O O . ILE A 1 171 ? -0.423 9.468 -10.971 1.00 98.88 171 ILE A O 1
ATOM 1336 N N . THR A 1 172 ? -2.655 9.478 -10.734 1.00 98.75 172 THR A N 1
ATOM 1337 C CA . THR A 1 172 ? -2.725 10.875 -10.271 1.00 98.75 172 THR A CA 1
ATOM 1338 C C . THR A 1 172 ? -1.830 11.101 -9.051 1.00 98.75 172 THR A C 1
ATOM 1340 O O . THR A 1 172 ? -0.992 11.998 -9.058 1.00 98.75 172 THR A O 1
ATOM 1343 N N . VAL A 1 173 ? -1.910 10.237 -8.029 1.00 98.81 173 VAL A N 1
ATOM 1344 C CA . VAL A 1 173 ? -1.039 10.348 -6.842 1.00 98.81 173 VAL A CA 1
ATOM 1345 C C . VAL A 1 173 ? 0.437 10.175 -7.196 1.00 98.81 173 VAL A C 1
ATOM 1347 O O . VAL A 1 173 ? 1.278 10.853 -6.614 1.00 98.81 173 VAL A O 1
ATOM 1350 N N . LEU A 1 174 ? 0.783 9.272 -8.116 1.00 98.88 174 LEU A N 1
ATOM 1351 C CA . LEU A 1 174 ? 2.165 9.081 -8.556 1.00 98.88 174 LEU A CA 1
ATOM 1352 C C . LEU A 1 174 ? 2.733 10.341 -9.216 1.00 98.88 174 LEU A C 1
ATOM 1354 O O . LEU A 1 174 ? 3.894 10.654 -8.974 1.00 98.88 174 LEU A O 1
ATOM 1358 N N . ASN A 1 175 ? 1.937 11.044 -10.016 1.00 98.50 175 ASN A N 1
ATOM 1359 C CA . ASN A 1 175 ? 2.419 12.160 -10.825 1.00 98.50 175 ASN A CA 1
ATOM 1360 C C . ASN A 1 175 ? 2.346 13.506 -10.089 1.00 98.50 175 ASN A C 1
ATOM 1362 O O . ASN A 1 175 ? 3.195 14.367 -10.302 1.00 98.50 175 ASN A O 1
ATOM 1366 N N . GLU A 1 176 ? 1.338 13.696 -9.233 1.00 98.25 176 GLU A N 1
ATOM 1367 C CA . GLU A 1 176 ? 0.944 15.031 -8.760 1.00 98.25 176 GLU A CA 1
ATOM 1368 C C . GLU A 1 176 ? 1.110 15.240 -7.246 1.00 98.25 176 GLU A C 1
ATOM 1370 O O . GLU A 1 176 ? 1.143 16.383 -6.790 1.00 98.25 176 GLU A O 1
ATOM 1375 N N . ASP A 1 177 ? 1.234 14.180 -6.436 1.00 98.62 177 ASP A N 1
ATOM 1376 C CA . ASP A 1 177 ? 1.292 14.339 -4.976 1.00 98.62 177 ASP A CA 1
ATOM 1377 C C . ASP A 1 177 ? 2.610 14.995 -4.531 1.00 98.62 177 ASP A C 1
ATOM 1379 O O . ASP A 1 177 ? 3.708 14.505 -4.802 1.00 98.62 177 ASP A O 1
ATOM 1383 N N . GLU A 1 178 ? 2.514 16.078 -3.761 1.00 98.06 178 GLU A N 1
ATOM 1384 C CA . GLU A 1 178 ? 3.663 16.785 -3.178 1.00 98.06 178 GLU A CA 1
ATOM 1385 C C . GLU A 1 178 ? 4.528 15.891 -2.267 1.00 98.06 178 GLU A C 1
ATOM 1387 O O . GLU A 1 178 ? 5.725 16.123 -2.080 1.00 98.06 178 GLU A O 1
ATOM 1392 N N . ASN A 1 179 ? 3.941 14.846 -1.679 1.00 98.50 179 ASN A N 1
ATOM 1393 C CA . ASN A 1 179 ? 4.609 13.983 -0.730 1.00 98.50 179 ASN A CA 1
ATOM 1394 C C . ASN A 1 179 ? 5.251 12.780 -1.427 1.00 98.50 179 ASN A C 1
ATOM 1396 O O . ASN A 1 179 ? 4.586 11.814 -1.804 1.00 98.50 179 ASN A O 1
ATOM 1400 N N . ALA A 1 180 ? 6.584 12.759 -1.465 1.00 98.62 180 ALA A N 1
ATOM 1401 C CA . ALA A 1 180 ? 7.337 11.666 -2.078 1.00 98.62 180 ALA A CA 1
ATOM 1402 C C . ALA A 1 180 ? 7.011 10.269 -1.502 1.00 98.62 180 ALA A C 1
ATOM 1404 O O . ALA A 1 180 ? 7.150 9.270 -2.204 1.00 98.62 180 ALA A O 1
ATOM 1405 N N . TYR A 1 181 ? 6.562 10.143 -0.242 1.00 98.56 181 TYR A N 1
ATOM 1406 C CA . TYR A 1 181 ? 6.147 8.842 0.305 1.00 98.56 181 TYR A CA 1
ATOM 1407 C C . TYR A 1 181 ? 4.787 8.379 -0.226 1.00 98.56 181 TYR A C 1
ATOM 1409 O O . TYR A 1 181 ? 4.594 7.167 -0.365 1.00 98.56 181 TYR A O 1
ATOM 1417 N N . ALA A 1 182 ? 3.873 9.305 -0.523 1.00 98.62 182 ALA A N 1
ATOM 1418 C CA . ALA A 1 182 ? 2.615 9.000 -1.193 1.00 98.62 182 ALA A CA 1
ATOM 1419 C C . ALA A 1 182 ? 2.883 8.553 -2.638 1.00 98.62 182 ALA A C 1
ATOM 1421 O O . ALA A 1 182 ? 2.534 7.417 -2.968 1.00 98.62 182 ALA A O 1
ATOM 1422 N N . ARG A 1 183 ? 3.654 9.334 -3.419 1.00 98.88 183 ARG A N 1
ATOM 1423 C CA . ARG A 1 183 ? 4.100 8.956 -4.780 1.00 98.88 183 ARG A CA 1
ATOM 1424 C C . ARG A 1 183 ? 4.778 7.585 -4.807 1.00 98.88 183 ARG A C 1
ATOM 1426 O O . ARG A 1 183 ? 4.413 6.692 -5.569 1.00 98.88 183 ARG A O 1
ATOM 1433 N N . LYS A 1 184 ? 5.716 7.352 -3.880 1.00 98.69 184 LYS A N 1
ATOM 1434 C CA . LYS A 1 184 ? 6.412 6.064 -3.711 1.00 98.69 184 LYS A CA 1
ATOM 1435 C C . LYS A 1 184 ? 5.439 4.900 -3.509 1.00 98.69 184 LYS A C 1
ATOM 1437 O O . LYS A 1 184 ? 5.615 3.824 -4.082 1.00 98.69 184 LYS A O 1
ATOM 1442 N N . ASN A 1 185 ? 4.452 5.074 -2.631 1.00 98.75 185 ASN A N 1
ATOM 1443 C CA . ASN A 1 185 ? 3.482 4.027 -2.336 1.00 98.75 185 ASN A CA 1
ATOM 1444 C C . ASN A 1 185 ? 2.518 3.804 -3.505 1.00 98.75 185 ASN A C 1
ATOM 1446 O O . ASN A 1 185 ? 2.162 2.650 -3.742 1.00 98.75 185 ASN A O 1
ATOM 1450 N N . ALA A 1 186 ? 2.163 4.856 -4.246 1.00 98.88 186 ALA A N 1
ATOM 1451 C CA . ALA A 1 186 ? 1.385 4.757 -5.473 1.00 98.88 186 ALA A CA 1
ATOM 1452 C C . ALA A 1 186 ? 2.125 3.950 -6.550 1.00 98.88 186 ALA A C 1
ATOM 1454 O O . ALA A 1 186 ? 1.580 2.959 -7.030 1.00 98.88 186 ALA A O 1
ATOM 1455 N N . ALA A 1 187 ? 3.408 4.237 -6.809 1.00 98.88 187 ALA A N 1
ATOM 1456 C CA . ALA A 1 187 ? 4.233 3.438 -7.724 1.00 98.88 187 ALA A CA 1
ATOM 1457 C C . ALA A 1 187 ? 4.237 1.942 -7.352 1.00 98.88 187 ALA A C 1
ATOM 1459 O O . ALA A 1 187 ? 3.988 1.069 -8.185 1.00 98.88 187 ALA A O 1
ATOM 1460 N N . LEU A 1 188 ? 4.469 1.620 -6.071 1.00 98.75 188 LEU A N 1
ATOM 1461 C CA . LEU A 1 188 ? 4.439 0.230 -5.597 1.00 98.75 188 LEU A CA 1
ATOM 1462 C C . LEU A 1 188 ? 3.048 -0.405 -5.714 1.00 98.75 188 LEU A C 1
ATOM 1464 O O . LEU A 1 188 ? 2.954 -1.614 -5.932 1.00 98.75 188 LEU A O 1
ATOM 1468 N N . ALA A 1 189 ? 1.982 0.368 -5.512 1.00 98.81 189 ALA A N 1
ATOM 1469 C CA . ALA A 1 189 ? 0.610 -0.104 -5.635 1.00 98.81 189 ALA A CA 1
ATOM 1470 C C . ALA A 1 189 ? 0.269 -0.444 -7.089 1.00 98.81 189 ALA A C 1
ATOM 1472 O O . ALA A 1 189 ? -0.168 -1.566 -7.345 1.00 98.81 189 ALA A O 1
ATOM 1473 N N . LEU A 1 190 ? 0.587 0.448 -8.030 1.00 98.81 190 LEU A N 1
ATOM 1474 C CA . LEU A 1 190 ? 0.449 0.226 -9.472 1.00 98.81 190 LEU A CA 1
ATOM 1475 C C . LEU A 1 190 ? 1.215 -1.025 -9.917 1.00 98.81 190 LEU A C 1
ATOM 1477 O O . LEU A 1 190 ? 0.645 -1.925 -10.533 1.00 98.81 190 LEU A O 1
ATOM 1481 N N . GLY A 1 191 ? 2.468 -1.173 -9.474 1.00 98.44 191 GLY A N 1
ATOM 1482 C CA . GLY A 1 191 ? 3.255 -2.379 -9.734 1.00 98.44 191 GLY A CA 1
ATOM 1483 C C . GLY A 1 191 ? 2.642 -3.666 -9.165 1.00 98.44 191 GLY A C 1
ATOM 1484 O O . GLY A 1 191 ? 2.854 -4.740 -9.717 1.00 98.44 191 GLY A O 1
ATOM 1485 N N . ARG A 1 192 ? 1.872 -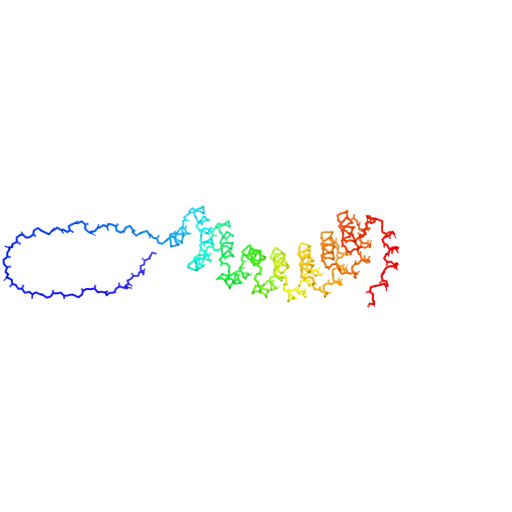3.604 -8.069 1.00 98.31 192 ARG A N 1
ATOM 1486 C CA . ARG A 1 192 ? 1.180 -4.772 -7.485 1.00 98.31 192 ARG A CA 1
ATOM 1487 C C . ARG A 1 192 ? -0.132 -5.108 -8.183 1.00 98.31 192 ARG A C 1
ATOM 1489 O O . ARG A 1 192 ? -0.456 -6.302 -8.224 1.00 98.31 192 ARG A O 1
ATOM 1496 N N . ILE A 1 193 ? -0.854 -4.090 -8.658 1.00 98.38 193 ILE A N 1
ATOM 1497 C CA . ILE A 1 193 ? -2.067 -4.223 -9.476 1.00 98.38 193 ILE A CA 1
ATOM 1498 C C . ILE A 1 193 ? -1.693 -4.825 -10.836 1.00 98.38 193 ILE A C 1
ATOM 1500 O O . ILE A 1 193 ? -2.330 -5.783 -11.262 1.00 98.38 193 ILE A O 1
ATOM 1504 N N . ARG A 1 194 ? -0.572 -4.373 -11.421 1.00 97.19 194 ARG A N 1
ATOM 1505 C CA . ARG A 1 194 ? -0.023 -4.829 -12.712 1.00 97.19 194 ARG A CA 1
ATOM 1506 C C . ARG A 1 194 ? -0.934 -4.519 -13.898 1.00 97.19 194 ARG A C 1
ATOM 1508 O O . ARG A 1 194 ? -0.957 -5.287 -14.857 1.00 97.19 194 ARG A O 1
ATOM 1515 N N . ASP A 1 195 ? -1.647 -3.402 -13.832 1.00 97.38 195 ASP A N 1
ATOM 1516 C CA . ASP A 1 195 ? -2.404 -2.911 -14.975 1.00 97.38 195 ASP A CA 1
ATOM 1517 C C . ASP A 1 195 ? -1.453 -2.284 -16.017 1.00 97.38 195 ASP A C 1
ATOM 1519 O O . ASP A 1 195 ? -0.636 -1.432 -15.645 1.00 97.38 195 ASP A O 1
ATOM 1523 N N . PRO A 1 196 ? -1.498 -2.705 -17.296 1.00 95.50 196 PRO A N 1
ATOM 1524 C CA . PRO A 1 196 ? -0.687 -2.141 -18.373 1.00 95.50 196 PRO A CA 1
ATOM 1525 C C . PRO A 1 196 ? -0.811 -0.624 -18.573 1.00 95.50 196 PRO A C 1
ATOM 1527 O O . PRO A 1 196 ? 0.130 -0.045 -19.123 1.00 95.50 196 PRO A O 1
ATOM 1530 N N . GLU A 1 197 ? -1.918 -0.001 -18.158 1.00 96.44 197 GLU A N 1
ATOM 1531 C CA . GLU A 1 197 ? -2.161 1.452 -18.238 1.00 96.44 197 GLU A CA 1
ATOM 1532 C C . GLU A 1 197 ? -1.153 2.260 -17.400 1.00 96.44 197 GLU A C 1
ATOM 1534 O O . GLU A 1 197 ? -0.717 3.348 -17.777 1.00 96.44 197 GLU A O 1
ATOM 1539 N N . ALA A 1 198 ? -0.652 1.669 -16.313 1.00 97.88 198 ALA A N 1
ATOM 1540 C CA . ALA A 1 198 ? 0.330 2.304 -15.440 1.00 97.88 198 ALA A CA 1
ATOM 1541 C C . ALA A 1 198 ? 1.753 2.362 -16.024 1.00 97.88 198 ALA A C 1
ATOM 1543 O O . ALA A 1 198 ? 2.634 2.971 -15.417 1.00 97.88 198 ALA A O 1
ATOM 1544 N N . MET A 1 199 ? 2.024 1.694 -17.151 1.00 97.56 199 MET A N 1
ATOM 1545 C CA . MET A 1 199 ? 3.399 1.484 -17.619 1.00 97.56 199 MET A CA 1
ATOM 1546 C C . MET A 1 199 ? 4.133 2.773 -17.972 1.00 97.56 199 MET A C 1
ATOM 1548 O O . MET A 1 199 ? 5.256 2.956 -17.507 1.00 97.56 199 MET A O 1
ATOM 1552 N N . GLU A 1 200 ? 3.520 3.656 -18.759 1.00 98.06 200 GLU A N 1
ATOM 1553 C CA . GLU A 1 200 ? 4.173 4.903 -19.183 1.00 98.06 200 GLU A CA 1
ATOM 1554 C C . GLU A 1 200 ? 4.451 5.813 -17.979 1.00 98.06 200 GLU A C 1
ATOM 1556 O O . GLU A 1 200 ? 5.556 6.324 -17.824 1.00 98.06 200 GLU A O 1
ATOM 1561 N N . HIS A 1 201 ? 3.506 5.889 -17.042 1.00 98.62 201 HIS A N 1
ATOM 1562 C CA . HIS A 1 201 ? 3.638 6.654 -15.802 1.00 98.62 201 HIS A CA 1
ATOM 1563 C C . HIS A 1 201 ? 4.729 6.098 -14.874 1.00 98.62 201 HIS A C 1
ATOM 1565 O O . HIS A 1 201 ? 5.495 6.841 -14.263 1.00 98.62 201 HIS A O 1
ATOM 1571 N N . LEU A 1 202 ? 4.865 4.771 -14.788 1.00 98.75 202 LEU A N 1
ATOM 1572 C CA . LEU A 1 202 ? 5.955 4.140 -14.040 1.00 98.75 202 LEU A CA 1
ATOM 1573 C C . LEU A 1 202 ? 7.317 4.327 -14.720 1.00 98.75 202 LEU A C 1
ATOM 1575 O O . LEU A 1 202 ? 8.328 4.400 -14.023 1.00 98.75 202 LEU A O 1
ATOM 1579 N N . ILE A 1 203 ? 7.366 4.399 -16.053 1.00 98.69 203 ILE A N 1
ATOM 1580 C CA . ILE A 1 203 ? 8.585 4.738 -16.799 1.00 98.69 203 ILE A CA 1
ATOM 1581 C C . ILE A 1 203 ? 8.972 6.196 -16.538 1.00 98.69 203 ILE A C 1
ATOM 1583 O O . ILE A 1 203 ? 10.136 6.466 -16.248 1.00 98.69 203 ILE A O 1
ATOM 1587 N N . GLU A 1 204 ? 8.015 7.122 -16.575 1.00 98.56 204 GLU A N 1
ATOM 1588 C CA . GLU A 1 204 ? 8.248 8.536 -16.278 1.00 98.56 204 GLU A CA 1
ATOM 1589 C C . GLU A 1 204 ? 8.743 8.741 -14.839 1.00 98.56 204 GLU A C 1
ATOM 1591 O O . GLU A 1 204 ? 9.737 9.439 -14.622 1.00 98.56 204 GLU A O 1
ATOM 1596 N N . ALA A 1 205 ? 8.156 8.029 -13.871 1.00 98.75 205 ALA A N 1
ATOM 1597 C CA . ALA A 1 205 ? 8.549 8.069 -12.462 1.00 98.75 205 ALA A CA 1
ATOM 1598 C C . ALA A 1 205 ? 9.990 7.587 -12.186 1.00 98.75 205 ALA A C 1
ATOM 1600 O O . ALA A 1 205 ? 10.516 7.814 -11.092 1.00 98.75 205 ALA A O 1
ATOM 1601 N N . LEU A 1 206 ? 10.676 6.96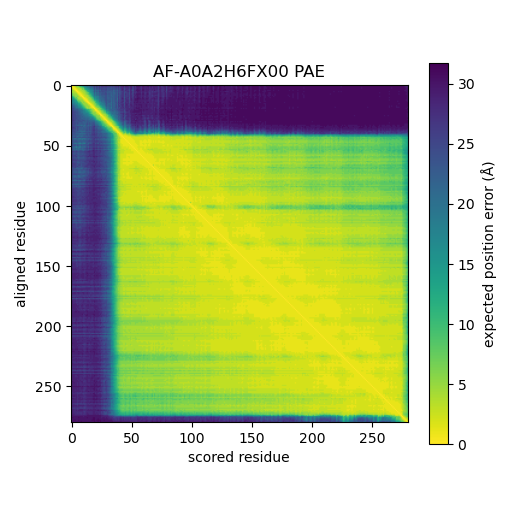4 -13.156 1.00 98.69 206 LEU A N 1
ATOM 1602 C CA . LEU A 1 206 ? 12.124 6.726 -13.081 1.00 98.69 206 LEU A CA 1
ATOM 1603 C C . LEU A 1 206 ? 12.949 8.017 -13.137 1.00 98.69 206 LEU A C 1
ATOM 1605 O O . LEU A 1 206 ? 14.143 7.952 -12.872 1.00 98.69 206 LEU A O 1
ATOM 1609 N N . ASN A 1 207 ? 12.342 9.161 -13.452 1.00 98.25 207 ASN A N 1
ATOM 1610 C CA . ASN A 1 207 ? 12.978 10.478 -13.449 1.00 98.25 207 ASN A CA 1
ATOM 1611 C C . ASN A 1 207 ? 12.465 11.385 -12.316 1.00 98.25 207 ASN A C 1
ATOM 1613 O O . ASN A 1 207 ? 12.772 12.575 -12.311 1.00 98.25 207 ASN A O 1
ATOM 1617 N N . ASP A 1 208 ? 11.699 10.847 -11.357 1.00 98.81 208 ASP A N 1
ATOM 1618 C CA . ASP A 1 208 ? 11.211 11.614 -10.203 1.00 98.81 208 ASP A CA 1
ATOM 1619 C C . ASP A 1 208 ? 12.379 12.255 -9.429 1.00 98.81 208 ASP A C 1
ATOM 1621 O O . ASP A 1 208 ? 13.442 11.650 -9.236 1.00 98.81 208 ASP A O 1
ATOM 1625 N N . GLU A 1 209 ? 12.174 13.475 -8.931 1.00 98.25 209 GLU A N 1
ATOM 1626 C CA . GLU A 1 209 ? 13.147 14.206 -8.104 1.00 98.25 209 GLU A CA 1
ATOM 1627 C C . GLU A 1 209 ? 13.640 13.387 -6.895 1.00 98.25 209 GLU A C 1
ATOM 1629 O O . GLU A 1 209 ? 14.781 13.513 -6.445 1.00 98.25 209 GLU A O 1
ATOM 1634 N N . SER A 1 210 ? 12.792 12.500 -6.378 1.00 98.62 210 SER A N 1
ATOM 1635 C CA . SER A 1 210 ? 13.026 11.710 -5.189 1.00 98.62 210 SER A CA 1
ATOM 1636 C C . SER A 1 210 ? 13.535 10.314 -5.531 1.00 98.62 210 SER A C 1
ATOM 1638 O O . SER A 1 210 ? 12.814 9.463 -6.059 1.00 98.62 210 SER A O 1
ATOM 1640 N N . ALA A 1 211 ? 14.755 10.004 -5.089 1.00 98.69 211 ALA A N 1
ATOM 1641 C CA . ALA A 1 211 ? 15.360 8.683 -5.270 1.00 98.69 211 ALA A CA 1
ATOM 1642 C C . ALA A 1 211 ? 14.498 7.529 -4.713 1.00 98.69 211 ALA A C 1
ATOM 1644 O O . ALA A 1 211 ? 14.530 6.410 -5.232 1.00 98.69 211 ALA A O 1
ATOM 1645 N N . ILE A 1 212 ? 13.688 7.771 -3.669 1.00 98.62 212 ILE A N 1
ATOM 1646 C CA . ILE A 1 212 ? 12.784 6.739 -3.134 1.00 98.62 212 ILE A CA 1
ATOM 1647 C C . ILE A 1 212 ? 11.638 6.410 -4.097 1.00 98.62 212 ILE A C 1
ATOM 1649 O O . ILE A 1 212 ? 11.230 5.243 -4.150 1.00 98.62 212 ILE A O 1
ATOM 1653 N N . VAL A 1 213 ? 11.147 7.396 -4.855 1.00 98.88 213 VAL A N 1
ATOM 1654 C CA . VAL A 1 213 ? 10.107 7.217 -5.875 1.00 98.88 213 VAL A CA 1
ATOM 1655 C C . VAL A 1 213 ? 10.709 6.521 -7.085 1.00 98.88 213 VAL A C 1
ATOM 1657 O O . VAL A 1 213 ? 10.220 5.446 -7.429 1.00 98.88 213 VAL A O 1
ATOM 1660 N N . ARG A 1 214 ? 11.847 7.006 -7.610 1.00 98.88 214 ARG A N 1
ATOM 1661 C CA . ARG A 1 214 ? 12.575 6.347 -8.713 1.00 98.88 214 ARG A CA 1
ATOM 1662 C C . ARG A 1 214 ? 12.847 4.876 -8.422 1.00 98.88 214 ARG A C 1
ATOM 1664 O O . ARG A 1 214 ? 12.502 3.992 -9.203 1.00 98.88 214 ARG A O 1
ATOM 1671 N N . ARG A 1 215 ? 13.364 4.566 -7.228 1.00 98.75 215 ARG A N 1
ATOM 1672 C CA . ARG A 1 215 ? 13.583 3.177 -6.795 1.00 98.75 215 ARG A CA 1
ATOM 1673 C C . ARG A 1 215 ? 12.288 2.363 -6.756 1.00 98.75 215 ARG A C 1
ATOM 1675 O O . ARG A 1 215 ? 12.303 1.164 -7.022 1.00 98.75 215 ARG A O 1
ATOM 1682 N N . SER A 1 216 ? 11.176 2.974 -6.373 1.00 98.75 216 SER A N 1
ATOM 1683 C CA . SER A 1 216 ? 9.886 2.285 -6.296 1.00 98.75 216 SER A CA 1
ATOM 1684 C C . SER A 1 216 ? 9.265 2.056 -7.667 1.00 98.75 216 SER A C 1
ATOM 1686 O O . SER A 1 216 ? 8.693 0.989 -7.873 1.00 98.75 216 SER A O 1
ATOM 1688 N N . ALA A 1 217 ? 9.471 2.975 -8.610 1.00 98.81 217 ALA A N 1
ATOM 1689 C CA . ALA A 1 217 ? 9.172 2.779 -10.022 1.00 98.81 217 ALA A CA 1
ATOM 1690 C C . ALA A 1 217 ? 9.972 1.599 -10.601 1.00 98.81 217 ALA A C 1
ATOM 1692 O O . ALA A 1 217 ? 9.383 0.685 -11.172 1.00 98.81 217 ALA A O 1
ATOM 1693 N N . VAL A 1 218 ? 11.281 1.507 -10.321 1.00 98.81 218 VAL A N 1
ATOM 1694 C CA . VAL A 1 218 ? 12.102 0.334 -10.694 1.00 98.81 218 VAL A CA 1
ATOM 1695 C C . VAL A 1 218 ? 11.509 -0.974 -10.155 1.00 98.81 218 VAL A C 1
ATOM 1697 O O . VAL A 1 218 ? 11.385 -1.963 -10.882 1.00 98.81 218 VAL A O 1
ATOM 1700 N N . LEU A 1 219 ? 11.130 -1.001 -8.872 1.00 98.62 219 LEU A N 1
ATOM 1701 C CA . LEU A 1 219 ? 10.520 -2.183 -8.257 1.00 98.62 219 LEU A CA 1
ATOM 1702 C C . LEU A 1 219 ? 9.157 -2.517 -8.874 1.00 98.62 219 LEU A C 1
ATOM 1704 O O . LEU A 1 219 ? 8.856 -3.696 -9.062 1.00 98.62 219 LEU A O 1
ATOM 1708 N N . ALA A 1 220 ? 8.344 -1.513 -9.197 1.00 98.62 220 ALA A N 1
ATOM 1709 C CA . ALA A 1 220 ? 7.057 -1.694 -9.853 1.00 98.62 220 ALA A CA 1
ATOM 1710 C C . ALA A 1 220 ? 7.228 -2.306 -11.251 1.00 98.62 220 ALA A C 1
ATOM 1712 O O . ALA A 1 220 ? 6.653 -3.360 -11.524 1.00 98.62 220 ALA A O 1
ATOM 1713 N N . LEU A 1 221 ? 8.112 -1.740 -12.078 1.00 98.44 221 LEU A N 1
ATOM 1714 C CA . LEU A 1 221 ? 8.447 -2.251 -13.412 1.00 98.44 221 LEU A CA 1
ATOM 1715 C C . LEU A 1 221 ? 8.982 -3.691 -13.356 1.00 98.44 221 LEU A C 1
ATOM 1717 O O . LEU A 1 221 ? 8.566 -4.551 -14.137 1.00 98.44 221 LEU A O 1
ATOM 1721 N N . ARG A 1 222 ? 9.828 -4.005 -12.364 1.00 98.00 222 ARG A N 1
ATOM 1722 C CA . ARG A 1 222 ? 10.283 -5.379 -12.091 1.00 98.00 222 ARG A CA 1
ATOM 1723 C C . ARG A 1 222 ? 9.125 -6.340 -11.809 1.00 98.00 222 ARG A C 1
ATOM 1725 O O . ARG A 1 222 ? 9.175 -7.487 -12.254 1.00 98.00 222 ARG A O 1
ATOM 1732 N N . ILE A 1 223 ? 8.122 -5.923 -11.031 1.00 97.19 223 ILE A N 1
ATOM 1733 C CA . ILE A 1 223 ? 6.954 -6.761 -10.707 1.00 97.19 223 ILE A CA 1
ATOM 1734 C C . ILE A 1 223 ? 6.072 -6.951 -11.944 1.00 97.19 223 ILE A C 1
ATOM 1736 O O . ILE A 1 223 ? 5.568 -8.054 -12.173 1.00 97.19 223 ILE A O 1
ATOM 1740 N N . MET A 1 224 ? 5.900 -5.904 -12.751 1.00 94.56 224 MET A N 1
ATOM 1741 C CA . MET A 1 224 ? 5.102 -5.966 -13.974 1.00 94.56 224 MET A CA 1
ATOM 1742 C C . MET A 1 224 ? 5.704 -6.943 -14.983 1.00 94.56 224 MET A C 1
ATOM 1744 O O . MET A 1 224 ? 4.963 -7.774 -15.511 1.00 94.56 224 MET A O 1
ATOM 1748 N N . LYS A 1 225 ? 7.038 -6.945 -15.122 1.00 93.56 225 LYS A N 1
ATOM 1749 C CA . LYS A 1 225 ? 7.794 -7.747 -16.103 1.00 93.56 225 LYS A CA 1
ATOM 1750 C C . LYS A 1 225 ? 7.444 -7.430 -17.557 1.00 93.56 225 LYS A C 1
ATOM 1752 O O . LYS A 1 225 ? 7.603 -8.278 -18.429 1.00 93.56 225 LYS A O 1
ATOM 1757 N N . ASP A 1 226 ? 6.974 -6.215 -17.798 1.00 91.62 226 ASP A N 1
ATOM 1758 C CA . ASP A 1 226 ? 6.659 -5.731 -19.132 1.00 91.62 226 ASP A CA 1
ATOM 1759 C C . ASP A 1 226 ? 7.949 -5.246 -19.829 1.00 91.62 226 ASP A C 1
ATOM 1761 O O . ASP A 1 226 ? 8.669 -4.410 -19.265 1.00 91.62 226 ASP A O 1
ATOM 1765 N N . PRO A 1 227 ? 8.271 -5.751 -21.036 1.00 92.50 227 PRO A N 1
ATOM 1766 C CA . PRO A 1 227 ? 9.454 -5.340 -21.785 1.00 92.50 227 PRO A CA 1
ATOM 1767 C C . PRO A 1 227 ? 9.531 -3.841 -22.108 1.00 92.50 227 PRO A C 1
ATOM 1769 O O . PRO A 1 227 ? 10.642 -3.341 -22.290 1.00 92.50 227 PRO A O 1
ATOM 1772 N N . ARG A 1 228 ? 8.404 -3.109 -22.133 1.00 93.75 228 ARG A N 1
ATOM 1773 C CA . ARG A 1 228 ? 8.375 -1.653 -22.388 1.00 93.75 228 ARG A CA 1
ATOM 1774 C C . ARG A 1 228 ? 9.274 -0.868 -21.428 1.00 93.75 228 ARG A C 1
ATOM 1776 O O . ARG A 1 228 ? 9.875 0.125 -21.819 1.00 93.75 228 ARG A O 1
ATOM 1783 N N . GLY A 1 229 ? 9.445 -1.353 -20.196 1.00 95.12 229 GLY A N 1
ATOM 1784 C CA . GLY A 1 229 ? 10.304 -0.713 -19.197 1.00 95.12 229 GLY A CA 1
ATOM 1785 C C . GLY A 1 229 ? 11.807 -0.976 -19.359 1.00 95.12 229 GLY A C 1
ATOM 1786 O O . GLY A 1 229 ? 12.596 -0.353 -18.653 1.00 95.12 229 GLY A O 1
ATOM 1787 N N . ILE A 1 230 ? 12.241 -1.893 -20.238 1.00 97.12 230 ILE A N 1
ATOM 1788 C CA . ILE A 1 230 ? 13.649 -2.328 -20.301 1.00 97.12 230 ILE A CA 1
ATOM 1789 C C . ILE A 1 230 ? 14.580 -1.169 -20.655 1.00 97.12 230 ILE A C 1
ATOM 1791 O O . ILE A 1 230 ? 15.577 -0.967 -19.970 1.00 97.12 230 ILE A O 1
ATOM 1795 N N . GLU A 1 231 ? 14.267 -0.388 -21.686 1.00 96.75 231 GLU A N 1
ATOM 1796 C CA . GLU A 1 231 ? 15.143 0.702 -22.129 1.00 96.75 231 GLU A CA 1
ATOM 1797 C C . GLU A 1 231 ? 15.313 1.779 -21.047 1.00 96.75 231 GLU A C 1
ATOM 1799 O O . GLU A 1 231 ? 16.434 2.206 -20.755 1.00 96.75 231 GLU A O 1
ATOM 1804 N N . ALA A 1 232 ? 14.221 2.138 -20.372 1.00 97.81 232 ALA A N 1
ATOM 1805 C CA . ALA A 1 232 ? 14.246 3.084 -19.264 1.00 97.81 232 ALA A CA 1
ATOM 1806 C C . ALA A 1 232 ? 15.023 2.536 -18.051 1.00 97.81 232 ALA A C 1
ATOM 1808 O O . ALA A 1 232 ? 15.849 3.238 -17.462 1.00 97.81 232 ALA A O 1
ATOM 1809 N N . LEU A 1 233 ? 14.854 1.249 -17.725 1.00 98.31 233 LEU A N 1
ATOM 1810 C CA . LEU A 1 233 ? 15.628 0.583 -16.675 1.00 98.31 233 LEU A CA 1
ATOM 1811 C C . LEU A 1 233 ? 17.131 0.561 -16.993 1.00 98.31 233 LEU A C 1
ATOM 1813 O O . LEU A 1 233 ? 17.941 0.767 -16.090 1.00 98.31 233 LEU A O 1
ATOM 1817 N N . ILE A 1 234 ? 17.521 0.370 -18.257 1.00 98.50 234 ILE A N 1
ATOM 1818 C CA . ILE A 1 234 ? 18.926 0.445 -18.683 1.00 98.50 234 ILE A CA 1
ATOM 1819 C C . ILE A 1 234 ? 19.490 1.850 -18.462 1.00 98.50 234 ILE A C 1
ATOM 1821 O O . ILE A 1 234 ? 20.608 1.982 -17.965 1.00 98.50 234 ILE A O 1
ATOM 1825 N N . SER A 1 235 ? 18.729 2.897 -18.783 1.00 97.75 235 SER A N 1
ATOM 1826 C CA . SER A 1 235 ? 19.137 4.282 -18.516 1.00 97.75 235 SER A CA 1
ATOM 1827 C C . SER A 1 235 ? 19.314 4.549 -17.016 1.00 97.75 235 SER A C 1
ATOM 1829 O O . SER A 1 235 ? 20.314 5.142 -16.612 1.00 97.75 235 SER A O 1
ATOM 1831 N N . SER A 1 236 ? 18.430 4.008 -16.170 1.00 97.94 236 SER A N 1
ATOM 1832 C CA . SER A 1 236 ? 18.516 4.149 -14.706 1.00 97.94 236 SER A CA 1
ATOM 1833 C C . SER A 1 236 ? 19.699 3.411 -14.045 1.00 97.94 236 SER A C 1
ATOM 1835 O O . SER A 1 236 ? 19.957 3.587 -12.857 1.00 97.94 236 SER A O 1
ATOM 1837 N N . LEU A 1 237 ? 20.490 2.622 -14.788 1.00 98.38 237 LEU A N 1
ATOM 1838 C CA . LEU A 1 237 ? 21.763 2.076 -14.283 1.00 98.38 237 LEU A CA 1
ATOM 1839 C C . LEU A 1 237 ? 22.823 3.159 -14.038 1.00 98.38 237 LEU A C 1
ATOM 1841 O O . LEU A 1 237 ? 23.821 2.897 -13.369 1.00 98.38 237 LEU A O 1
ATOM 1845 N N . SER A 1 238 ? 22.623 4.355 -14.592 1.00 97.19 238 SER A N 1
ATOM 1846 C CA . SER A 1 238 ? 23.469 5.534 -14.385 1.00 97.19 238 SER A CA 1
ATOM 1847 C C . SER A 1 238 ? 22.835 6.574 -13.453 1.00 97.19 238 SER A C 1
ATOM 1849 O O . SER A 1 238 ? 23.330 7.695 -13.402 1.00 97.19 238 SER A O 1
ATOM 1851 N N . ASP A 1 239 ? 21.770 6.214 -12.723 1.00 98.56 239 ASP A N 1
ATOM 1852 C CA . ASP A 1 239 ? 21.151 7.0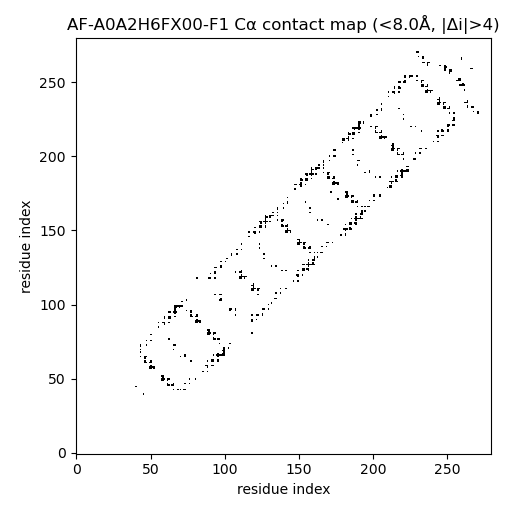70 -11.696 1.00 98.56 239 ASP A CA 1
ATOM 1853 C C . ASP A 1 239 ? 22.188 7.530 -10.661 1.00 98.56 239 ASP A C 1
ATOM 1855 O O . ASP A 1 239 ? 23.161 6.816 -10.412 1.00 98.56 239 ASP A O 1
ATOM 1859 N N . ASP A 1 240 ? 22.003 8.695 -10.044 1.00 97.69 240 ASP A N 1
ATOM 1860 C CA . ASP A 1 240 ? 22.907 9.234 -9.024 1.00 97.69 240 ASP A CA 1
ATOM 1861 C C . ASP A 1 240 ? 22.827 8.450 -7.700 1.00 97.69 240 ASP A C 1
ATOM 1863 O O . ASP A 1 240 ? 23.853 8.240 -7.036 1.00 97.69 240 ASP A O 1
ATOM 1867 N N . ASP A 1 241 ? 21.657 7.902 -7.361 1.00 98.50 241 ASP A N 1
ATOM 1868 C CA . ASP A 1 241 ? 21.452 7.076 -6.175 1.00 98.50 241 ASP A CA 1
ATOM 1869 C C . ASP A 1 241 ? 21.857 5.609 -6.410 1.00 98.50 241 ASP A C 1
ATOM 1871 O O . ASP A 1 241 ? 21.373 4.904 -7.300 1.00 98.50 241 ASP A O 1
ATOM 1875 N N . GLN A 1 242 ? 22.737 5.097 -5.544 1.00 98.19 242 GLN A N 1
ATOM 1876 C CA . GLN A 1 242 ? 23.237 3.720 -5.635 1.00 98.19 242 GLN A CA 1
ATOM 1877 C C . GLN A 1 242 ? 22.121 2.672 -5.515 1.00 98.19 242 GLN A C 1
ATOM 1879 O O . GLN A 1 242 ? 22.178 1.643 -6.188 1.00 98.19 242 GLN A O 1
ATOM 1884 N N . LYS A 1 243 ? 21.095 2.904 -4.683 1.00 98.19 243 LYS A N 1
ATOM 1885 C CA . LYS A 1 243 ? 20.013 1.927 -4.496 1.00 98.19 243 LYS A CA 1
ATOM 1886 C C . LYS A 1 243 ? 19.111 1.866 -5.719 1.00 98.19 243 LYS A C 1
ATOM 1888 O O . LYS A 1 243 ? 18.556 0.793 -5.966 1.00 98.19 243 LYS A O 1
ATOM 1893 N N . VAL A 1 244 ? 18.940 2.970 -6.449 1.00 98.69 244 VAL A N 1
ATOM 1894 C CA . VAL A 1 244 ? 18.253 2.967 -7.747 1.00 98.69 244 VAL A CA 1
ATOM 1895 C C . VAL A 1 244 ? 19.051 2.112 -8.727 1.00 98.69 244 VAL A C 1
ATOM 1897 O O . VAL A 1 244 ? 18.520 1.099 -9.176 1.00 98.69 244 VAL A O 1
ATOM 1900 N N . ARG A 1 245 ? 20.348 2.399 -8.926 1.00 98.69 245 ARG A N 1
ATOM 1901 C CA . ARG A 1 245 ? 21.232 1.617 -9.817 1.00 98.69 245 ARG A CA 1
ATOM 1902 C C . ARG A 1 245 ? 21.190 0.109 -9.540 1.00 98.69 245 ARG A C 1
ATOM 1904 O O . ARG A 1 245 ? 20.988 -0.693 -10.454 1.00 98.69 245 ARG A O 1
ATOM 1911 N N . ASP A 1 246 ? 21.339 -0.282 -8.273 1.00 98.25 246 ASP A N 1
ATOM 1912 C CA . ASP A 1 246 ? 21.325 -1.691 -7.860 1.00 98.25 246 ASP A CA 1
ATOM 1913 C C . ASP A 1 246 ? 19.964 -2.350 -8.107 1.00 98.25 246 ASP A C 1
ATOM 1915 O O . ASP A 1 246 ? 19.887 -3.489 -8.578 1.00 98.25 246 ASP A O 1
ATOM 1919 N N . SER A 1 247 ? 18.878 -1.628 -7.810 1.00 98.31 247 SER A N 1
ATOM 1920 C CA . SER A 1 247 ? 17.520 -2.121 -8.053 1.00 98.31 247 SER A CA 1
ATOM 1921 C C . SER A 1 247 ? 17.263 -2.279 -9.552 1.00 98.31 247 SER A C 1
ATOM 1923 O O . SER A 1 247 ? 16.598 -3.236 -9.943 1.00 98.31 247 SER A O 1
ATOM 1925 N N . SER A 1 248 ? 17.810 -1.397 -10.392 1.00 98.62 248 SER A N 1
ATOM 1926 C CA . SER A 1 248 ? 17.648 -1.443 -11.848 1.00 98.62 248 SER A CA 1
ATOM 1927 C C . SER A 1 248 ? 18.373 -2.633 -12.461 1.00 98.62 248 SER A C 1
ATOM 1929 O O . SER A 1 248 ? 17.802 -3.339 -13.290 1.00 98.62 248 SER A O 1
ATOM 1931 N N . ALA A 1 249 ? 19.585 -2.939 -11.992 1.00 98.38 249 ALA A N 1
ATOM 1932 C CA . ALA A 1 249 ? 20.290 -4.152 -12.400 1.00 98.38 249 ALA A CA 1
ATOM 1933 C C . ALA A 1 249 ? 19.531 -5.427 -11.990 1.00 98.38 249 ALA A C 1
ATOM 1935 O O . ALA A 1 249 ? 19.426 -6.366 -12.784 1.00 98.38 249 ALA A O 1
ATOM 1936 N N . ASP A 1 250 ? 18.968 -5.467 -10.775 1.00 97.94 250 ASP A N 1
ATOM 1937 C CA . ASP A 1 250 ? 18.138 -6.593 -10.323 1.00 97.94 250 ASP A CA 1
ATOM 1938 C C . ASP A 1 250 ? 16.837 -6.721 -11.129 1.00 97.94 250 ASP A C 1
ATOM 1940 O O . ASP A 1 250 ? 16.447 -7.835 -11.495 1.00 97.94 250 ASP A O 1
ATOM 1944 N N . ALA A 1 251 ? 16.194 -5.595 -11.450 1.00 98.19 251 ALA A N 1
ATOM 1945 C CA . ALA A 1 251 ? 15.004 -5.535 -12.289 1.00 98.19 251 ALA A CA 1
ATOM 1946 C C . ALA A 1 251 ? 15.285 -6.084 -13.689 1.00 98.19 251 ALA A C 1
ATOM 1948 O O . ALA A 1 251 ? 14.624 -7.032 -14.112 1.00 98.19 251 ALA A O 1
ATOM 1949 N N . LEU A 1 252 ? 16.319 -5.580 -14.368 1.00 98.31 252 LEU A N 1
ATOM 1950 C CA . LEU A 1 252 ? 16.734 -6.069 -15.684 1.00 98.31 252 LEU A CA 1
ATOM 1951 C C . LEU A 1 252 ? 17.046 -7.563 -15.651 1.00 98.31 252 LEU A C 1
ATOM 1953 O O . LEU A 1 252 ? 16.601 -8.304 -16.527 1.00 98.31 252 LEU A O 1
ATOM 1957 N N . LYS A 1 253 ? 17.726 -8.040 -14.604 1.00 97.31 253 LYS A N 1
ATOM 1958 C CA . LYS A 1 253 ? 17.974 -9.472 -14.419 1.00 97.31 253 LYS A CA 1
ATOM 1959 C C . LYS A 1 253 ? 16.695 -10.286 -14.273 1.00 97.31 253 LYS A C 1
ATOM 1961 O O . LYS A 1 253 ? 16.587 -11.354 -14.871 1.00 97.31 253 LYS A O 1
ATOM 1966 N N . HIS A 1 254 ? 15.732 -9.803 -13.497 1.00 95.94 254 HIS A N 1
ATOM 1967 C CA . HIS A 1 254 ? 14.459 -10.490 -13.289 1.00 95.94 254 HIS A CA 1
ATOM 1968 C C . HIS A 1 254 ? 13.570 -10.509 -14.534 1.00 95.94 254 HIS A C 1
ATOM 1970 O O . HIS A 1 254 ? 12.842 -11.482 -14.729 1.00 95.94 254 HIS A O 1
ATOM 1976 N N . ILE A 1 255 ? 13.610 -9.451 -15.345 1.00 95.12 255 ILE A N 1
ATOM 1977 C CA . ILE A 1 255 ? 12.791 -9.324 -16.557 1.00 95.12 255 ILE A CA 1
ATOM 1978 C C . ILE A 1 255 ? 13.403 -10.137 -17.704 1.00 95.12 255 ILE A C 1
ATOM 1980 O O . ILE A 1 255 ? 12.694 -10.856 -18.397 1.00 95.12 255 ILE A O 1
ATOM 1984 N N . THR A 1 256 ? 14.724 -10.061 -17.888 1.00 95.06 256 THR A N 1
ATOM 1985 C CA . THR A 1 256 ? 15.410 -10.617 -19.071 1.00 95.06 256 THR A CA 1
ATOM 1986 C C . THR A 1 256 ? 16.064 -11.981 -18.839 1.00 95.06 256 THR A C 1
ATOM 1988 O O . THR A 1 256 ? 16.468 -12.648 -19.791 1.00 95.06 256 THR A O 1
ATOM 1991 N N . GLY A 1 257 ? 16.261 -12.382 -17.578 1.00 95.50 257 GLY A N 1
ATOM 1992 C CA . GLY A 1 257 ? 17.055 -13.558 -17.211 1.00 95.50 257 GLY A CA 1
ATOM 1993 C C . GLY A 1 257 ? 18.569 -13.400 -17.430 1.00 95.50 257 GLY A C 1
ATOM 1994 O O . GLY A 1 257 ? 19.317 -14.361 -17.242 1.00 95.50 257 GLY A O 1
ATOM 1995 N N . ARG A 1 258 ? 19.051 -12.214 -17.826 1.00 95.62 258 ARG A N 1
ATOM 1996 C CA . ARG A 1 258 ? 20.478 -11.915 -18.046 1.00 95.62 258 ARG A CA 1
ATOM 1997 C C . ARG A 1 258 ? 21.075 -11.135 -16.882 1.00 95.62 258 ARG A C 1
ATOM 1999 O O . ARG A 1 258 ? 20.362 -10.560 -16.078 1.00 95.62 258 ARG A O 1
ATOM 2006 N N . ASN A 1 259 ? 22.397 -11.126 -16.743 1.00 96.38 259 ASN A N 1
ATOM 2007 C CA . ASN A 1 259 ? 23.045 -10.384 -15.664 1.00 96.38 259 ASN A CA 1
ATOM 2008 C C . ASN A 1 259 ? 24.348 -9.743 -16.140 1.00 96.38 259 ASN A C 1
ATOM 2010 O O . ASN A 1 259 ? 25.408 -10.358 -16.056 1.00 96.38 259 ASN A O 1
ATOM 2014 N N . PHE A 1 260 ? 24.251 -8.495 -16.593 1.00 97.25 260 PHE A N 1
ATOM 2015 C CA . PHE A 1 260 ? 25.402 -7.649 -16.926 1.00 97.25 260 PHE A CA 1
ATOM 2016 C C . PHE A 1 260 ? 25.737 -6.658 -15.801 1.00 97.25 260 PHE A C 1
ATOM 2018 O O . PHE A 1 260 ? 26.534 -5.741 -15.978 1.00 97.25 260 PHE A O 1
ATOM 2025 N N . ARG A 1 261 ? 25.147 -6.850 -14.607 1.00 95.94 261 ARG A N 1
ATOM 2026 C CA . ARG A 1 261 ? 25.295 -5.947 -13.456 1.00 95.94 261 ARG A CA 1
ATOM 2027 C C . ARG A 1 261 ? 24.980 -4.500 -13.878 1.00 95.94 261 ARG A C 1
ATOM 2029 O O . ARG A 1 261 ? 23.933 -4.271 -14.480 1.00 95.94 261 ARG A O 1
ATOM 2036 N N . LEU A 1 262 ? 25.879 -3.561 -13.577 1.00 96.12 262 LEU A N 1
ATOM 2037 C CA . LEU A 1 262 ? 25.767 -2.134 -13.887 1.00 96.12 262 LEU A CA 1
ATOM 2038 C C . LEU A 1 262 ? 26.344 -1.746 -15.266 1.00 96.12 262 LEU A C 1
ATOM 2040 O O . LEU A 1 262 ? 26.458 -0.559 -15.557 1.00 96.12 262 LEU A O 1
ATOM 2044 N N . ASP A 1 263 ? 26.718 -2.705 -16.126 1.00 97.12 263 ASP A N 1
ATOM 2045 C CA . ASP A 1 263 ? 27.239 -2.402 -17.468 1.00 97.12 263 ASP A CA 1
ATOM 2046 C C . ASP A 1 263 ? 26.105 -1.998 -18.426 1.00 97.12 263 ASP A C 1
ATOM 2048 O O . ASP A 1 263 ? 25.524 -2.814 -19.150 1.00 97.12 263 ASP A O 1
ATOM 2052 N N . ALA A 1 264 ? 25.776 -0.704 -18.422 1.00 95.75 264 ALA A N 1
ATOM 2053 C CA . ALA A 1 264 ? 24.726 -0.144 -19.263 1.00 95.75 264 ALA A CA 1
ATOM 2054 C C . ALA A 1 264 ? 25.005 -0.322 -20.767 1.00 95.75 264 ALA A C 1
ATOM 2056 O O . ALA A 1 264 ? 24.066 -0.500 -21.537 1.00 95.75 264 ALA A O 1
ATOM 2057 N N . GLN A 1 265 ? 26.269 -0.314 -21.209 1.00 96.38 265 GLN A N 1
ATOM 2058 C CA . GLN A 1 265 ? 26.604 -0.480 -22.629 1.00 96.38 265 GLN A CA 1
ATOM 2059 C C . GLN A 1 265 ? 26.338 -1.910 -23.094 1.00 96.38 265 GLN A C 1
ATOM 2061 O O . GLN A 1 265 ? 25.758 -2.125 -24.163 1.00 96.38 265 GLN A O 1
ATOM 2066 N N . GLN A 1 266 ? 26.698 -2.893 -22.268 1.00 97.31 266 GLN A N 1
ATOM 2067 C CA . GLN A 1 266 ? 26.398 -4.292 -22.540 1.00 97.31 266 GLN A CA 1
ATOM 2068 C C . GLN A 1 266 ? 24.887 -4.548 -22.563 1.00 97.31 266 GLN A C 1
ATOM 2070 O O . GLN A 1 266 ? 24.400 -5.221 -23.475 1.00 97.31 266 GLN A O 1
ATOM 2075 N N . TRP A 1 267 ? 24.139 -3.962 -21.622 1.00 97.62 267 TRP A N 1
ATOM 2076 C CA . TRP A 1 267 ? 22.677 -4.019 -21.624 1.00 97.62 267 TRP A CA 1
ATOM 2077 C C . TRP A 1 267 ? 22.062 -3.403 -22.886 1.00 97.62 267 TRP A C 1
ATOM 2079 O O . TRP A 1 267 ? 21.235 -4.058 -23.520 1.00 97.62 267 TRP A O 1
ATOM 2089 N N . LYS A 1 268 ? 22.484 -2.194 -23.292 1.00 96.38 268 LYS A N 1
ATOM 2090 C CA . LYS A 1 268 ? 22.002 -1.531 -24.521 1.00 96.38 268 LYS A CA 1
ATOM 2091 C C . LYS A 1 268 ? 22.261 -2.390 -25.752 1.00 96.38 268 LYS A C 1
ATOM 2093 O O . LYS A 1 268 ? 21.343 -2.663 -26.519 1.00 96.38 268 LYS A O 1
ATOM 2098 N N . LYS A 1 269 ? 23.495 -2.882 -25.909 1.00 96.25 269 LYS A N 1
ATOM 2099 C CA . LYS A 1 269 ? 23.875 -3.753 -27.030 1.00 96.25 269 LYS A CA 1
ATOM 2100 C C . LYS A 1 269 ? 23.017 -5.017 -27.083 1.00 96.25 269 LYS A C 1
ATOM 2102 O O . LYS A 1 269 ? 22.576 -5.405 -28.161 1.00 96.25 269 LYS A O 1
ATOM 2107 N N . TRP A 1 270 ? 22.788 -5.658 -25.937 1.00 95.94 270 TRP A N 1
ATOM 2108 C CA . TRP A 1 270 ? 21.931 -6.837 -25.860 1.00 95.94 270 TRP A CA 1
ATOM 2109 C C . TRP A 1 270 ? 20.474 -6.502 -26.211 1.00 95.94 270 TRP A C 1
ATOM 2111 O O . TRP A 1 270 ? 19.863 -7.226 -26.995 1.00 95.94 270 TRP A O 1
ATOM 2121 N N . TRP A 1 271 ? 19.925 -5.400 -25.694 1.00 95.56 271 TRP A N 1
ATOM 2122 C CA . TRP A 1 271 ? 18.536 -5.014 -25.950 1.00 95.56 271 TRP A CA 1
ATOM 2123 C C . TRP A 1 271 ? 18.280 -4.693 -27.426 1.00 95.56 271 TRP A C 1
ATOM 2125 O O . TRP A 1 271 ? 17.337 -5.231 -28.003 1.00 95.56 271 TRP A O 1
ATOM 2135 N N . GLU A 1 272 ? 19.165 -3.938 -28.084 1.00 93.88 272 GLU A N 1
ATOM 2136 C CA . GLU A 1 272 ? 19.065 -3.645 -29.525 1.00 93.88 272 GLU A CA 1
ATOM 2137 C C . GLU A 1 272 ? 19.005 -4.908 -30.397 1.00 93.88 272 GLU A C 1
ATOM 2139 O O . GLU A 1 272 ? 18.305 -4.942 -31.408 1.00 93.88 272 GLU A O 1
ATOM 2144 N N . GLN A 1 273 ? 19.709 -5.968 -29.990 1.00 93.56 273 GLN A N 1
ATOM 2145 C CA . GLN A 1 273 ? 19.727 -7.245 -30.706 1.00 93.56 273 GLN A CA 1
ATOM 2146 C C . GLN A 1 273 ? 18.454 -8.077 -30.497 1.00 93.56 273 GLN A C 1
ATOM 2148 O O . GLN A 1 273 ? 18.143 -8.910 -31.343 1.00 93.56 273 GLN A O 1
ATOM 2153 N N . ASN A 1 274 ? 17.727 -7.880 -29.391 1.00 90.31 274 ASN A N 1
ATOM 2154 C CA . ASN A 1 274 ? 16.632 -8.766 -28.974 1.00 90.31 274 ASN A CA 1
ATOM 2155 C C . ASN A 1 274 ? 15.246 -8.096 -29.003 1.00 90.31 274 ASN A C 1
ATOM 2157 O O . ASN A 1 274 ? 14.243 -8.802 -29.062 1.00 90.31 274 ASN A O 1
ATOM 2161 N N . LYS A 1 275 ? 15.157 -6.758 -29.028 1.00 85.62 275 LYS A N 1
ATOM 2162 C CA . LYS A 1 275 ? 13.875 -6.029 -28.965 1.00 85.62 275 LYS A CA 1
ATOM 2163 C C . LYS A 1 275 ? 12.947 -6.258 -30.164 1.00 85.62 275 LYS A C 1
ATOM 2165 O O . LYS A 1 275 ? 11.741 -6.108 -30.035 1.00 85.62 275 LYS A O 1
ATOM 2170 N N . LYS A 1 276 ? 13.496 -6.651 -31.320 1.00 68.75 276 LYS A N 1
ATOM 2171 C CA . LYS A 1 276 ? 12.734 -6.934 -32.553 1.00 68.75 276 LYS A CA 1
ATOM 2172 C C . LYS A 1 276 ? 12.123 -8.340 -32.606 1.00 68.75 276 LYS A C 1
ATOM 2174 O O . LYS A 1 276 ? 11.294 -8.591 -33.464 1.00 68.75 276 LYS A O 1
ATOM 2179 N N . ALA A 1 277 ? 12.535 -9.249 -31.723 1.00 56.03 277 ALA A N 1
ATOM 2180 C CA . ALA A 1 277 ? 12.097 -10.647 -31.745 1.00 56.03 277 ALA A CA 1
ATOM 2181 C C . ALA A 1 277 ? 10.822 -10.914 -30.917 1.00 56.03 277 ALA A C 1
ATOM 2183 O O . ALA A 1 277 ? 10.372 -12.050 -30.857 1.00 56.03 277 ALA A O 1
ATOM 2184 N N . GLY A 1 278 ? 10.271 -9.897 -30.240 1.00 50.09 278 GLY A N 1
ATOM 2185 C CA . GLY A 1 278 ? 9.091 -10.013 -29.369 1.00 50.09 278 GLY A CA 1
ATOM 2186 C C . GLY A 1 278 ? 7.838 -9.297 -29.883 1.00 50.09 278 GLY A C 1
ATOM 2187 O O . GLY A 1 278 ? 6.912 -9.087 -29.106 1.00 50.09 278 GLY A O 1
ATOM 2188 N N . SER A 1 279 ? 7.837 -8.867 -31.148 1.00 44.56 279 SER A N 1
ATOM 2189 C CA . SER A 1 279 ? 6.712 -8.202 -31.828 1.00 44.56 279 SER A CA 1
ATOM 2190 C C . SER A 1 279 ? 6.045 -9.079 -32.901 1.00 44.56 279 SER A C 1
ATOM 2192 O O . SER A 1 279 ? 5.280 -8.560 -33.711 1.00 44.56 279 SER A O 1
ATOM 2194 N N . GLU A 1 280 ? 6.357 -10.377 -32.918 1.00 33.28 280 GLU A N 1
ATOM 2195 C CA . GLU A 1 280 ? 5.674 -11.433 -33.685 1.00 33.28 280 GLU A CA 1
ATOM 2196 C C . GLU A 1 280 ? 4.933 -12.361 -32.715 1.00 33.28 280 GLU A C 1
ATOM 2198 O O . GLU A 1 280 ? 3.801 -12.772 -33.053 1.00 33.28 280 GLU A O 1
#

Radius of gyration: 31.13 Å; Cα contacts (8 Å, |Δi|>4): 385; chains: 1; bounding box: 88×49×95 Å

Solvent-accessible surface area (backbone atoms only — not comparable to full-atom values): 15700 Å² total; per-residue (Å²): 136,91,89,84,82,85,88,85,82,92,89,83,84,86,83,83,90,82,86,87,80,83,96,72,94,73,85,74,93,63,96,81,70,84,66,79,74,77,78,71,66,54,69,66,60,49,33,58,56,33,54,76,42,91,49,59,73,51,20,38,51,22,35,48,53,43,16,74,62,53,49,75,83,42,51,66,63,40,57,61,34,59,73,42,94,46,67,70,41,19,55,42,22,52,54,14,42,49,62,39,38,79,87,33,45,71,63,44,57,56,38,52,71,43,91,50,62,65,52,17,24,50,37,30,46,38,47,27,72,64,40,53,74,86,50,46,69,60,33,56,58,31,53,72,43,94,46,62,64,27,18,25,27,13,30,44,13,46,25,54,47,42,55,74,87,47,46,66,65,34,49,50,35,44,75,67,47,89,47,59,65,31,16,21,26,13,31,42,13,46,23,56,48,52,55,77,84,47,47,66,60,38,52,56,32,56,68,44,94,44,63,68,27,18,35,23,14,38,52,12,48,39,63,52,52,55,73,86,44,50,66,58,36,45,58,36,35,71,45,90,46,66,68,32,19,55,44,20,32,52,23,50,24,71,58,69,76,48,81,65,64,72,43,44,66,61,48,50,59,52,44,73,74,49,66,75,75,77,81,121

Secondary structure (DSSP, 8-state):
----------------------------S-TT----------HHHHHHHHTT-S-HHHHHHHHHHHHHHT-GGGHHHHHHGGG-S-HHHHHHHHHHHHHHGGGGHHHHHHHTT-SSHHHHHHHHHHHHHHT-GGGHHHHHHGGG-SSHHHHHHHHHHHHHHT-GGGHHHHHHHHHH-S-HHHHHHHHHHHHHHT-GGGHHHHHHGGG-SSHHHHHHHHHHHHHHT-GGGHHHHHHGGG-SSHHHHHHHHHHHHHHHS---TT-HHHHHHHHHHHGGGG--

Foldseek 3Di:
DDDDDDDDDDDDDDDDDDDDDDDDDDDDPDPPPPPPPPPPPDPLVVLLVQCPDPDLVSNLVSLQVLLVVLDLVCQVSLLVQCPPPDPSSNLSSLLSLLSNAPSNLVVLLVQCPDPDPVSVLSSLLSLLVNLDPVCLVSLLVQCPDPDLSNNLSSLSSLLSNLDPVCLVSLLCQLPPPPDLSSVLSSLLSCLSNLDPVCLVSLLVQCPDPDPSSVLSSLVSLLSNLDPVNQLSLLVQCPPPDPSSNQSSQVSNCSNPVDHPRSPSVVSVVVCVVCVVVPPD

Mean predicted aligned error: 9.77 Å

pLDDT: mean 87.18, std 21.75, range [28.23, 98.88]